Protein 2YVE (pdb70)

Secondary structure (DSSP, 8-state):
--S-HHHHHHHHHHHHHHHS-STT--HHHHHHHH---HHHHHHH-SSHHHHHHHHHHHHHHHHHHHHHHH-SSTTSHHHHHHHHHHHHTSPPPHHHHHHHHHGGGSHHHHHHHHHHHHHHS---TTGGG-HHHHHHHHHHHHHHHHHHGGGTSSSPPPHHHHHHHHHHHHHTS--/--HHHHHHHHHHHHHHHS-STT--HHHHHHHH---HHHHHHH-SSHHHHHHHHHHHHHHHHHHHHHHH-S-TT-HHHHHHHHHHHHTSPPPHHHHHHHHHGGG-HHHHHHHHHHHHHHSPP-TTGGG-HHHHHHHHHHHHHHHHHHHHHHSSSPPPHHHHHHHHHHHHHH--

Organism: Corynebacterium glutamicum (strain ATCC 13032 / DSM 20300 / JCM 1318 / BCRC 11384 / CCUG 27702 / LMG 3730 / NBRC 12168 / NCIMB 10025 / NRRL B-2784 / 534) (NCBI:txid196627)

B-factor: mean 17.58, std 7.87, range [6.06, 80.12]

Nearest PDB structures (foldseek):
  2zoy-assembly1_B  TM=9.862E-01  e=3.211E-22  Corynebacterium glutamicum ATCC 13032
  2zoz-assembly2_B-2  TM=9.535E-01  e=2.398E-22  Corynebacterium glutamicum ATCC 13032
  3he0-assembly1_A  TM=6.741E-01  e=8.801E-04  Vibrio parahaemolyticus
  3he0-assembly2_C-2  TM=6.808E-01  e=1.577E-03  Vibrio parahaemolyticus
  5gpa-assembly1_A  TM=6.052E-01  e=3.606E-03  Halalkalibacterium halodurans C-125

Foldseek 3Di:
DPDDVLVVLLVQLLVVCQVPRVVPRDLVVSCVSSVHHSVVVCVSPVDVVSSLLVNLLVVLVVVLVQLVVPADPLVDLLSLLLSLLVVLLAADGPSVVNSVVCQVVDVSSVVSNVVSCVSRPDDCVCVVPDPLSVLSVVLVVLSNCSHHVVPVDVDDQDPVNSVVVSVVSSVSRDD/DDPLVVLLVQLLVVCLVPRLVPDDLVVSCVSNVHHSVVVCVSQVDSVSSLLSNLLVVLVVLLVQLVVPQPDLVDLLSLLLSLLVVLLDAADRSVVNSVVCQVVDVSSVVSNVVSCVSRPQDDPCCVPDVLSVLSNVLVVLSNCNRHVVPPDPDDDDPVRSVVSSVVSNVSRD

Radius of gyration: 21.3 Å; Cα contacts (8 Å, |Δi|>4): 420; chains: 2; bounding box: 45×60×57 Å

Solvent-accessible surface area: 16802 Å² total; per-residue (Å²): 212,236,71,67,102,101,47,60,0,9,84,28,0,19,100,24,0,36,132,123,4,26,85,65,1,40,42,116,21,1,20,153,52,24,69,57,70,108,84,26,0,47,182,51,5,97,48,91,62,25,3,13,41,8,0,0,87,24,16,6,68,45,46,23,105,72,0,136,106,71,12,202,84,63,155,49,75,53,57,63,6,117,7,0,1,64,22,9,9,136,29,6,57,42,14,35,3,23,0,21,14,37,5,82,77,67,92,54,6,38,97,19,15,81,87,4,15,122,101,19,19,32,76,16,83,95,0,60,131,52,70,102,42,58,33,15,4,12,0,1,0,0,0,3,0,0,26,1,0,22,36,13,11,25,55,105,3,42,174,58,30,21,78,12,0,18,89,12,0,44,133,47,10,40,154,177,57,106,92,57,69,0,4,88,30,0,14,94,27,0,6,141,148,10,14,75,61,1,41,44,85,22,1,16,157,51,25,68,41,72,101,84,28,0,79,179,45,6,101,50,91,62,26,2,12,35,4,0,0,82,22,16,6,57,45,43,36,127,87,0,174,117,52,17,157,63,74,151,52,96,58,42,46,5,81,3,0,1,57,26,10,8,128,57,2,60,96,22,38,3,21,0,14,4,27,3,53,81,71,100,50,8,44,96,18,9,112,89,7,9,104,95,14,23,26,82,26,103,62,0,67,118,45,65,108,51,46,35,18,1,10,0,0,0,0,1,1,0,0,23,3,0,32,38,22,22,31,86,116,13,52,152,59,40,12,86,12,0,21,94,27,0,30,144,40,34,74

CATH classification: 1.10.357.10

Sequence (347 aa):
MRTSKKEMILRTAIDYIGEYSLETLSYDSLAEATGLSKSGLIYHFPSRHALLLGMHELLADDWDKELRDITRDPEDPLERLRAVVVTLAENVSRPELLLLIDAPSHPDFLNAWRTVNHQWIPDTDDLENDAHKRAVYLVQLAADGLFVHDYIHDDVLSKSKRQAMLETILELIPSTSKKEMILRTAIDYIGEYSLETLSYDSLAEATGLSKSGLIYHFPSRHALLLGMHELLADDWDKELRDITRDPEDPLERLRAVVVTLAENVSRPELLLLIDAPSHPDFLNAWRTVNHQWIPDTDDLENDAHKRAVYLVQLAADGLFVHDYIHDDVLSKSKRQAMLETILELIP

InterPro domains:
  IPR001647 DNA-binding HTH domain, TetR-type [PF00440] (9-53)
  IPR001647 DNA-binding HTH domain, TetR-type [PS50977] (3-63)
  IPR009057 Homedomain-like superfamily [SSF46689] (2-72)
  IPR036271 Tetracyclin repressor-like, C-terminal domain superfamily [SSF48498] (76-174)
  IPR041479 TetR transcriptional regulator CgmR-like, C-terminal domain [PF17937] (80-173)

Structure (mmCIF, N/CA/C/O backbone):
data_2YVE
#
_entry.id   2YVE
#
_cell.length_a   60.110
_cell.length_b   67.360
_cell.length_c   101.850
_cell.angle_alpha   90.00
_cell.angle_beta   90.00
_cell.angle_gamma   90.00
#
_symmetry.space_group_name_H-M   'P 21 21 21'
#
loop_
_entity.id
_entity.type
_entity.pdbx_description
1 polymer 'Transcriptional regulator'
2 non-polymer 'CHLORIDE ION'
3 non-polymer 3,7-BIS(DIMETHYLAMINO)PHENOTHIAZIN-5-IUM
4 non-polymer GLYCEROL
5 water water
#
loop_
_atom_site.group_PDB
_atom_site.id
_atom_site.type_symbol
_atom_site.label_atom_id
_atom_site.label_alt_id
_atom_site.label_comp_id
_atom_site.label_asym_id
_atom_site.label_entity_id
_atom_site.label_seq_id
_atom_site.pdbx_PDB_ins_code
_atom_site.Cartn_x
_atom_site.Cartn_y
_atom_site.Cartn_z
_atom_site.occupancy
_atom_site.B_iso_or_equiv
_atom_site.auth_seq_id
_atom_site.auth_comp_id
_atom_site.auth_asym_id
_atom_site.auth_atom_id
_atom_site.pdbx_PDB_model_num
ATOM 1 N N . MET A 1 1 ? 5.620 32.802 1.314 1.00 28.41 1 MET A N 1
ATOM 2 C CA . MET A 1 1 ? 5.804 34.244 1.004 1.00 26.43 1 MET A CA 1
ATOM 3 C C . MET A 1 1 ? 5.523 35.106 2.232 1.00 24.34 1 MET A C 1
ATOM 4 O O . MET A 1 1 ? 5.520 36.330 2.149 1.00 22.65 1 MET A O 1
ATOM 9 N N . ARG A 1 2 ? 5.314 34.456 3.377 1.00 22.06 2 ARG A N 1
ATOM 10 C CA . ARG A 1 2 ? 5.024 35.160 4.628 1.00 21.04 2 ARG A CA 1
ATOM 11 C C . ARG A 1 2 ? 6.258 35.377 5.494 1.00 20.16 2 ARG A C 1
ATOM 12 O O . ARG A 1 2 ? 6.214 36.123 6.471 1.00 20.81 2 ARG A O 1
ATOM 20 N N . THR A 1 3 ? 7.358 34.719 5.147 1.00 17.94 3 THR A N 1
ATOM 21 C CA . THR A 1 3 ? 8.598 34.854 5.909 1.00 16.88 3 THR A CA 1
ATOM 22 C C . THR A 1 3 ? 9.753 34.916 4.927 1.00 15.33 3 THR A C 1
ATOM 23 O O . THR A 1 3 ? 9.564 34.779 3.724 1.00 15.21 3 THR A O 1
ATOM 27 N N . SER A 1 4 ? 10.942 35.131 5.452 1.00 14.28 4 SER A N 1
ATOM 28 C CA . SER A 1 4 ? 12.134 35.110 4.630 1.00 13.47 4 SER A CA 1
ATOM 29 C C . SER A 1 4 ? 12.433 33.668 4.235 1.00 13.46 4 SER A C 1
ATOM 30 O O . SER A 1 4 ? 11.959 32.708 4.871 1.00 13.61 4 SER A O 1
ATOM 33 N N . LYS A 1 5 ? 13.213 33.491 3.181 1.00 12.59 5 LYS A N 1
ATOM 34 C CA . LYS A 1 5 ? 13.592 32.153 2.761 1.00 12.21 5 LYS A CA 1
ATOM 35 C C . LYS A 1 5 ? 14.467 31.542 3.856 1.00 11.37 5 LYS A C 1
ATOM 36 O O . LYS A 1 5 ? 14.407 30.329 4.101 1.00 10.92 5 LYS A O 1
ATOM 42 N N . LYS A 1 6 ? 15.305 32.363 4.484 1.00 11.21 6 LYS A N 1
ATOM 43 C CA . LYS A 1 6 ? 16.167 31.856 5.554 1.00 12.59 6 LYS A CA 1
ATOM 44 C C . LYS A 1 6 ? 15.289 31.220 6.657 1.00 12.62 6 LYS A C 1
ATOM 45 O O . LYS A 1 6 ? 15.598 30.120 7.137 1.00 12.42 6 LYS A O 1
ATOM 51 N N . GLU A 1 7 ? 14.217 31.901 7.057 1.00 11.19 7 GLU A N 1
ATOM 52 C CA . GLU 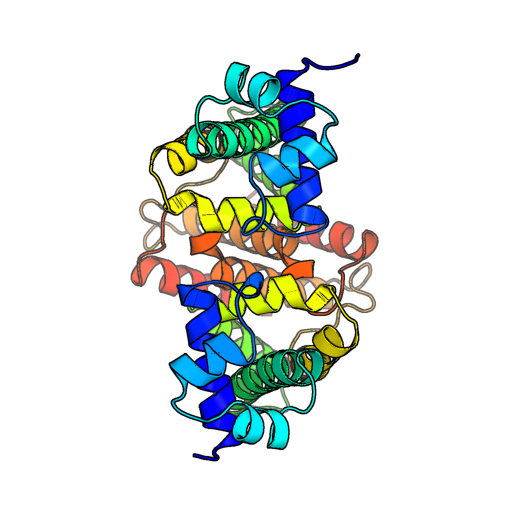A 1 7 ? 13.329 31.347 8.093 1.00 11.46 7 GLU A CA 1
ATOM 53 C C . GLU A 1 7 ? 12.623 30.105 7.579 1.00 11.29 7 GLU A C 1
ATOM 54 O O . GLU A 1 7 ? 12.467 29.136 8.319 1.00 11.37 7 GLU A O 1
ATOM 60 N N . MET A 1 8 ? 12.184 30.090 6.326 1.00 11.50 8 MET A N 1
ATOM 61 C CA . MET A 1 8 ? 11.549 28.903 5.774 1.00 11.36 8 MET A CA 1
ATOM 62 C C . MET A 1 8 ? 12.492 27.700 5.865 1.00 10.69 8 MET A C 1
ATOM 63 O O . MET A 1 8 ? 12.073 26.582 6.211 1.00 11.43 8 MET A O 1
ATOM 68 N N . ILE A 1 9 ? 13.764 27.910 5.539 1.00 11.26 9 ILE A N 1
ATOM 69 C CA . ILE A 1 9 ? 14.729 26.817 5.598 1.00 11.87 9 ILE A CA 1
ATOM 70 C C . ILE A 1 9 ? 14.830 26.295 7.037 1.00 11.41 9 ILE A C 1
ATOM 71 O O . ILE A 1 9 ? 14.827 25.085 7.265 1.00 11.69 9 ILE A O 1
ATOM 76 N N . LEU A 1 10 ? 14.920 27.214 7.989 1.00 11.17 10 LEU A N 1
ATOM 77 C CA . LEU A 1 10 ? 14.998 26.815 9.400 1.00 11.75 10 LEU A CA 1
ATOM 78 C C . LEU A 1 10 ? 13.750 26.037 9.854 1.00 11.59 10 LEU A C 1
ATOM 79 O O . LEU A 1 10 ? 13.865 25.025 10.557 1.00 11.50 10 LEU A O 1
ATOM 84 N N . ARG A 1 11 ? 12.563 26.500 9.462 1.00 11.16 11 ARG A N 1
ATOM 85 C CA . ARG A 1 11 ? 11.331 25.811 9.838 1.00 12.22 11 ARG A CA 1
ATOM 86 C C . ARG A 1 11 ? 11.308 24.425 9.202 1.00 12.55 11 ARG A C 1
ATOM 87 O O . ARG A 1 11 ? 10.810 23.461 9.793 1.00 13.27 11 ARG A O 1
ATOM 95 N N . THR A 1 12 ? 11.838 24.307 7.990 1.00 12.60 12 THR A N 1
ATOM 96 C CA . THR A 1 12 ? 11.869 23.016 7.297 1.00 12.48 12 THR A CA 1
ATOM 97 C C . THR A 1 12 ? 12.840 22.071 8.011 1.00 11.96 12 THR A C 1
ATOM 98 O O . THR A 1 12 ? 12.545 20.882 8.161 1.00 12.89 12 THR A O 1
ATOM 102 N N . ALA A 1 13 ? 13.970 22.599 8.461 1.00 11.45 13 ALA A N 1
ATOM 103 C CA . ALA A 1 13 ? 14.949 21.796 9.196 1.00 11.10 13 ALA A CA 1
ATOM 104 C C . ALA A 1 13 ? 14.339 21.299 10.513 1.00 11.44 13 ALA A C 1
ATOM 105 O O . ALA A 1 13 ? 14.532 20.141 10.899 1.00 12.24 13 ALA A O 1
ATOM 107 N N . ILE A 1 14 ? 13.613 22.172 11.206 1.00 11.72 14 ILE A N 1
ATOM 108 C CA . ILE A 1 14 ? 12.978 21.770 12.459 1.00 12.33 14 ILE A CA 1
ATOM 109 C C . ILE A 1 14 ? 11.953 20.675 12.167 1.00 12.90 14 ILE A C 1
ATOM 110 O O . ILE A 1 14 ? 11.893 19.669 12.879 1.00 13.76 14 ILE A O 1
ATOM 115 N N . ASP A 1 15 ? 11.154 20.832 11.117 1.00 13.72 15 ASP A N 1
ATOM 116 C CA . ASP A 1 15 ? 10.169 19.807 10.772 1.00 15.10 15 ASP A CA 1
ATOM 117 C C . ASP A 1 15 ? 10.861 18.505 10.366 1.00 15.54 15 ASP A C 1
ATOM 118 O O . ASP A 1 15 ? 10.346 17.404 10.628 1.00 15.67 15 ASP A O 1
ATOM 123 N N . TYR A 1 16 ? 12.028 18.616 9.738 1.00 14.00 16 TYR A N 1
ATOM 124 C CA . TYR A 1 16 ? 12.765 17.431 9.323 1.00 13.88 16 TYR A CA 1
ATOM 125 C C . TYR A 1 16 ? 13.170 16.630 10.559 1.00 14.03 16 TYR A C 1
ATOM 126 O O . TYR A 1 16 ? 13.091 15.400 10.561 1.00 14.03 16 TYR A O 1
ATOM 135 N N . ILE A 1 17 ? 13.625 17.314 11.604 1.00 13.21 17 ILE A N 1
ATOM 136 C CA . ILE A 1 17 ? 13.973 16.585 12.810 1.00 13.61 17 ILE A CA 1
ATOM 137 C C . ILE A 1 17 ? 12.734 15.870 13.326 1.00 14.12 17 ILE A C 1
ATOM 138 O O . ILE A 1 17 ? 12.818 14.721 13.789 1.00 15.12 17 ILE A O 1
ATOM 143 N N . GLY A 1 18 ? 11.582 16.533 13.241 1.00 14.77 18 GLY A N 1
ATOM 144 C CA . GLY A 1 18 ? 10.334 15.930 13.704 1.00 16.49 18 GLY A CA 1
ATOM 145 C C . GLY A 1 18 ? 9.916 14.676 12.950 1.00 17.84 18 GLY A C 1
ATOM 146 O O . GLY A 1 18 ? 9.327 13.759 13.528 1.00 18.07 18 GLY A O 1
ATOM 147 N N . GLU A 1 19 ? 10.212 14.617 11.664 1.00 18.46 19 GLU A N 1
ATOM 148 C CA . GLU A 1 19 ? 9.848 13.452 10.863 1.00 20.08 19 GLU A CA 1
ATOM 149 C C . GLU A 1 19 ? 10.943 12.385 10.927 1.00 19.41 19 GLU A C 1
ATOM 150 O O . GLU A 1 19 ? 10.678 11.184 10.809 1.00 20.38 19 GLU A O 1
ATOM 156 N N . TYR A 1 20 ? 12.175 12.821 11.154 1.00 18.13 20 TYR A N 1
ATOM 157 C CA . TYR A 1 20 ? 13.307 11.917 11.195 1.00 18.25 20 TYR A CA 1
ATOM 158 C C . TYR A 1 20 ? 14.082 12.103 12.490 1.00 17.22 20 TYR A C 1
ATOM 159 O O . TYR A 1 20 ? 13.647 11.622 13.535 1.00 17.44 20 TYR A O 1
ATOM 168 N N . SER A 1 21 ? 15.210 12.796 12.442 1.00 17.14 21 SER A N 1
ATOM 169 C CA . SER A 1 21 ? 15.997 12.999 13.649 1.00 17.56 21 SER A CA 1
ATOM 170 C C . SER A 1 21 ? 16.986 14.131 13.449 1.00 18.10 21 SER A C 1
ATOM 171 O O . SER A 1 21 ? 17.144 14.643 12.347 1.00 17.61 21 SER A O 1
ATOM 174 N N . LEU A 1 22 ? 17.647 14.527 14.528 1.00 19.13 22 LEU A N 1
ATOM 175 C CA . LEU A 1 22 ? 18.653 15.574 14.451 1.00 20.10 22 LEU A CA 1
ATOM 176 C C . LEU A 1 22 ? 19.911 14.929 13.872 1.00 21.23 22 LEU A C 1
ATOM 177 O O . LEU A 1 22 ? 20.660 15.534 13.116 1.00 20.67 22 LEU A O 1
ATOM 182 N N . GLU A 1 23 ? 20.099 13.660 14.214 1.00 22.87 23 GLU A N 1
ATOM 183 C CA . GLU A 1 23 ? 21.234 12.873 13.766 1.00 24.76 23 GLU A CA 1
ATOM 184 C C . GLU A 1 23 ? 21.412 12.878 12.246 1.00 24.39 23 GLU A C 1
ATOM 185 O O . GLU A 1 23 ? 22.522 13.063 11.750 1.00 25.62 23 GLU A O 1
ATOM 191 N N . THR A 1 24 ? 20.319 12.687 11.506 1.00 23.37 24 THR A N 1
ATOM 192 C CA . THR A 1 24 ? 20.392 12.647 10.049 1.00 22.75 24 THR A CA 1
ATOM 193 C C . THR A 1 24 ? 20.131 13.972 9.325 1.00 21.37 24 THR A C 1
ATOM 194 O O . THR A 1 24 ? 20.044 14.000 8.098 1.00 21.62 24 THR A O 1
ATOM 198 N N . LEU A 1 25 ? 19.989 15.065 10.075 1.00 19.75 25 LEU A N 1
ATOM 199 C CA . LEU A 1 25 ? 19.799 16.374 9.438 1.00 17.96 25 LEU A CA 1
ATOM 200 C C . LEU A 1 25 ? 21.164 16.771 8.855 1.00 18.37 25 LEU A C 1
ATOM 201 O O . LEU A 1 25 ? 22.147 16.891 9.587 1.00 19.06 25 LEU A O 1
ATOM 206 N N . SER A 1 26 ? 21.222 16.969 7.541 1.00 18.93 26 SER A N 1
ATOM 207 C CA . SER A 1 26 ? 22.478 17.321 6.875 1.00 19.18 26 SER A CA 1
ATOM 208 C C . SER A 1 26 ? 22.156 18.190 5.674 1.00 19.02 26 SER A C 1
ATOM 209 O O . SER A 1 26 ? 20.989 18.377 5.343 1.00 18.71 26 SER A O 1
ATOM 212 N N . TYR A 1 27 ? 23.180 18.709 4.996 1.00 19.55 27 TYR A N 1
ATOM 213 C CA . TYR A 1 27 ? 22.900 19.511 3.818 1.00 20.39 27 TYR A CA 1
ATOM 214 C C . TYR A 1 27 ? 22.149 18.649 2.806 1.00 21.41 27 TYR A C 1
ATOM 215 O O . TYR A 1 27 ? 21.230 19.129 2.146 1.00 21.73 27 TYR A O 1
ATOM 224 N N . ASP A 1 28 ? 22.519 17.374 2.707 1.00 23.07 28 ASP A N 1
ATOM 225 C CA . ASP A 1 28 ? 21.858 16.473 1.768 1.00 24.20 28 ASP A CA 1
ATOM 226 C C . ASP A 1 28 ? 20.373 16.287 2.085 1.00 23.22 28 ASP A C 1
ATOM 227 O O . ASP A 1 28 ? 19.527 16.471 1.216 1.00 22.68 28 ASP A O 1
ATOM 232 N N . SER A 1 29 ? 20.039 15.942 3.330 1.00 22.14 29 SER A N 1
ATOM 233 C CA . SER A 1 29 ? 18.633 15.732 3.653 1.00 21.49 29 SER A CA 1
ATOM 234 C C . SER A 1 29 ? 17.828 17.024 3.680 1.00 20.28 29 SER A C 1
ATOM 235 O O . SER A 1 29 ? 16.641 17.016 3.376 1.00 20.26 29 SER A O 1
ATOM 238 N N . LEU A 1 30 ? 18.478 18.143 4.008 1.00 19.36 30 LEU A N 1
ATOM 239 C CA . LEU A 1 30 ? 17.768 19.417 4.049 1.00 18.92 30 LEU A CA 1
ATOM 240 C C . LEU A 1 30 ? 17.540 19.902 2.626 1.00 18.80 30 LEU A C 1
ATOM 241 O O . LEU A 1 30 ? 16.548 20.578 2.336 1.00 18.69 30 LEU A O 1
ATOM 246 N N . ALA A 1 31 ? 18.486 19.563 1.750 1.00 20.13 31 ALA A N 1
ATOM 247 C CA . ALA A 1 31 ? 18.380 19.933 0.348 1.00 21.75 31 ALA A CA 1
ATOM 248 C C . ALA A 1 31 ? 17.137 19.253 -0.209 1.00 22.09 31 ALA A C 1
ATOM 249 O O . ALA A 1 31 ? 16.336 19.874 -0.910 1.00 22.56 31 ALA A O 1
ATOM 251 N N . GLU A 1 32 ? 16.964 17.982 0.126 1.00 23.37 32 GLU A N 1
ATOM 252 C CA . GLU A 1 32 ? 15.802 17.240 -0.334 1.00 24.77 32 GLU A CA 1
ATOM 253 C C . GLU A 1 32 ? 14.493 17.779 0.235 1.00 24.68 32 GLU A C 1
ATOM 254 O O . GLU A 1 32 ? 13.501 17.907 -0.477 1.00 25.12 32 GLU A O 1
ATOM 260 N N . ALA A 1 33 ? 14.492 18.090 1.528 1.00 23.45 33 ALA A N 1
ATOM 261 C CA . ALA A 1 33 ? 13.295 18.595 2.198 1.00 22.53 33 ALA A CA 1
ATOM 262 C C . ALA A 1 33 ? 12.855 19.988 1.759 1.00 22.29 33 ALA A C 1
ATOM 263 O O . ALA A 1 33 ? 11.662 20.290 1.751 1.00 22.14 33 ALA A O 1
ATOM 265 N N . THR A 1 34 ? 13.816 20.844 1.421 1.00 22.30 34 THR A N 1
ATOM 266 C CA . THR A 1 34 ? 13.509 22.209 1.004 1.00 22.91 34 THR A CA 1
ATOM 267 C C . THR A 1 34 ? 13.373 22.360 -0.503 1.00 24.78 34 THR A C 1
ATOM 268 O O . THR A 1 34 ? 12.748 23.302 -0.962 1.00 25.68 34 THR A O 1
ATOM 272 N N . GLY A 1 35 ? 13.974 21.439 -1.249 1.00 26.01 35 GLY A N 1
ATOM 273 C CA . GLY A 1 35 ? 13.922 21.513 -2.699 1.00 27.68 35 GLY A CA 1
ATOM 274 C C . GLY A 1 35 ? 14.997 22.445 -3.233 1.00 28.85 35 GLY A C 1
ATOM 275 O O . GLY A 1 35 ? 15.068 22.713 -4.434 1.00 29.44 35 GLY A O 1
ATOM 276 N N . LEU A 1 36 ? 15.839 22.947 -2.339 1.00 29.16 36 LEU A N 1
ATOM 277 C CA . LEU A 1 36 ? 16.914 23.849 -2.719 1.00 29.56 36 LEU A CA 1
ATOM 278 C C . LEU A 1 36 ? 18.195 23.055 -2.931 1.00 29.29 36 LEU A C 1
ATOM 279 O O . LEU A 1 36 ? 18.301 21.908 -2.508 1.00 29.68 36 LEU A O 1
ATOM 284 N N . SER A 1 37 ? 19.168 23.666 -3.601 1.00 29.00 37 SER A N 1
ATOM 285 C CA . SER A 1 37 ? 20.440 23.003 -3.834 1.00 28.57 37 SER A CA 1
ATOM 286 C C . SER A 1 37 ? 21.316 23.196 -2.603 1.00 28.42 37 SER A C 1
ATOM 287 O O . SER A 1 37 ? 21.064 24.087 -1.788 1.00 27.76 37 SER A O 1
ATOM 290 N N . LYS A 1 38 ? 22.336 22.358 -2.474 1.00 28.80 38 LYS A N 1
ATOM 291 C CA . LYS A 1 38 ? 23.260 22.450 -1.358 1.00 29.09 38 LYS A CA 1
ATOM 292 C C . LYS A 1 38 ? 23.880 23.845 -1.411 1.00 28.55 38 LYS A C 1
ATOM 293 O O . LYS A 1 38 ? 24.073 24.491 -0.383 1.00 28.00 38 LYS A O 1
ATOM 299 N N . SER A 1 39 ? 24.178 24.316 -2.620 1.00 27.88 39 SER A N 1
ATOM 300 C CA . SER A 1 39 ? 24.758 25.643 -2.795 1.00 27.37 39 SER A CA 1
ATOM 301 C C . SER A 1 39 ? 23.820 26.699 -2.224 1.00 26.19 39 SER A C 1
ATOM 302 O O . SER A 1 39 ? 24.253 27.652 -1.564 1.00 25.54 39 SER A O 1
ATOM 305 N N . GLY A 1 40 ? 22.525 26.526 -2.476 1.00 24.74 40 GLY A N 1
ATOM 306 C CA . GLY A 1 40 ? 21.546 27.468 -1.960 1.00 23.38 40 GLY A CA 1
ATOM 307 C C . GLY A 1 40 ? 21.486 27.479 -0.432 1.00 21.65 40 GLY A C 1
ATOM 308 O O . GLY A 1 40 ? 21.304 28.526 0.179 1.00 22.06 40 GLY A O 1
ATOM 309 N N . LEU A 1 41 ? 21.639 26.310 0.179 1.00 21.08 41 LEU A N 1
ATOM 310 C CA . LEU A 1 41 ? 21.598 26.214 1.635 1.00 19.67 41 LEU A CA 1
ATOM 311 C C . LEU A 1 41 ? 22.833 26.848 2.259 1.00 19.50 41 LEU A C 1
ATOM 312 O O . LEU A 1 41 ? 22.734 27.585 3.244 1.00 18.31 41 LEU A O 1
ATOM 317 N N . ILE A 1 42 ? 23.992 26.579 1.663 1.00 19.53 42 ILE A N 1
ATOM 318 C CA . ILE A 1 42 ? 25.271 27.104 2.137 1.00 19.31 42 ILE A CA 1
ATOM 319 C C . ILE A 1 42 ? 25.303 28.629 2.115 1.00 18.19 42 ILE A C 1
ATOM 320 O O . ILE A 1 42 ? 25.937 29.269 2.951 1.00 18.57 42 ILE A O 1
ATOM 325 N N . TYR A 1 43 ? 24.614 29.217 1.148 1.00 18.44 43 TYR A N 1
ATOM 326 C CA . TYR A 1 43 ? 24.555 30.662 1.076 1.00 17.07 43 TYR A CA 1
ATOM 327 C C . TYR A 1 43 ? 23.993 31.246 2.381 1.00 16.88 43 TYR A C 1
ATOM 328 O O . TYR A 1 43 ? 24.474 32.256 2.895 1.00 16.86 43 TYR A O 1
ATOM 337 N N . HIS A 1 44 ? 22.949 30.604 2.903 1.00 16.13 44 HIS A N 1
ATOM 338 C CA . HIS A 1 44 ? 22.307 31.052 4.134 1.00 16.65 44 HIS A CA 1
ATOM 339 C C . HIS A 1 44 ? 23.010 30.536 5.386 1.00 15.99 44 HIS A C 1
ATOM 340 O O . HIS A 1 44 ? 23.104 31.256 6.378 1.00 17.10 44 HIS A O 1
ATOM 347 N N . PHE A 1 45 ? 23.510 29.310 5.318 1.00 15.52 45 PHE A N 1
ATOM 348 C CA . PHE A 1 45 ? 24.165 28.645 6.453 1.00 15.66 45 PHE A CA 1
ATOM 349 C C . PHE A 1 45 ? 25.475 28.027 5.966 1.00 15.95 45 PHE A C 1
ATOM 350 O O . PHE A 1 45 ? 25.498 26.899 5.479 1.00 16.42 45 PHE A O 1
ATOM 358 N N . PRO A 1 46 ? 26.587 28.758 6.145 1.00 17.20 46 PRO A N 1
ATOM 359 C CA . PRO A 1 46 ? 27.924 28.326 5.719 1.00 17.87 46 PRO A CA 1
ATOM 360 C C . PRO A 1 46 ? 28.476 27.053 6.325 1.00 18.70 46 PRO A C 1
ATOM 361 O O . PRO A 1 46 ? 29.426 26.476 5.793 1.00 19.20 46 PRO A O 1
ATOM 365 N N . SER A 1 47 ? 27.877 26.596 7.419 1.00 17.71 47 SER A N 1
ATOM 366 C CA . SER A 1 47 ? 28.308 25.375 8.089 1.00 17.36 47 SER A CA 1
ATOM 367 C C . SER A 1 47 ? 27.104 24.765 8.794 1.00 16.36 47 SER A C 1
ATOM 368 O O . SER A 1 47 ? 26.102 25.456 9.049 1.00 16.17 47 SER A O 1
ATOM 371 N N . ARG A 1 48 ? 27.188 23.482 9.121 1.00 16.20 48 ARG A N 1
ATOM 372 C CA . ARG A 1 48 ? 26.101 22.833 9.830 1.00 15.76 48 ARG A CA 1
ATOM 373 C C . ARG A 1 48 ? 25.937 23.535 11.181 1.00 15.87 48 ARG A C 1
ATOM 374 O O . ARG A 1 48 ? 24.812 23.686 11.679 1.00 14.78 48 ARG A O 1
ATOM 382 N N . HIS A 1 49 ? 27.044 23.986 11.768 1.00 15.13 49 HIS A N 1
ATOM 383 C CA . HIS A 1 49 ? 26.998 24.690 13.041 1.00 14.14 49 HIS A CA 1
ATOM 384 C C . HIS A 1 49 ? 26.095 25.919 12.930 1.00 14.00 49 HIS A C 1
ATOM 385 O O . HIS A 1 49 ? 25.279 26.185 13.809 1.00 13.61 49 HIS A O 1
ATOM 392 N N . ALA A 1 50 ? 26.240 26.662 11.843 1.00 13.11 50 ALA A N 1
ATOM 393 C CA . ALA A 1 50 ? 25.436 27.859 11.608 1.00 11.93 50 ALA A CA 1
ATOM 394 C C . ALA A 1 50 ? 23.969 27.490 11.444 1.00 11.98 50 ALA A C 1
ATOM 395 O O . ALA A 1 50 ? 23.098 28.236 11.897 1.00 11.89 50 ALA A O 1
ATOM 397 N N . LEU A 1 51 ? 23.687 26.367 10.795 1.00 11.21 51 LEU A N 1
ATOM 398 C CA . LEU A 1 51 ? 22.315 25.904 10.626 1.00 11.68 51 LEU A CA 1
ATOM 399 C C . LEU A 1 51 ? 21.723 25.599 12.016 1.00 11.95 51 LEU A C 1
ATOM 400 O O . LEU A 1 51 ? 20.623 26.067 12.352 1.00 12.40 51 LEU A O 1
ATOM 405 N N . LEU A 1 52 ? 22.429 24.817 12.827 1.00 11.34 52 LEU A N 1
ATOM 406 C CA . LEU A 1 52 ? 21.932 24.493 14.169 1.00 11.03 52 LEU A CA 1
ATOM 407 C C . LEU A 1 52 ? 21.740 25.771 14.992 1.00 10.94 52 LEU A C 1
ATOM 408 O O . LEU A 1 52 ? 20.713 25.931 15.673 1.00 10.69 52 LEU A O 1
ATOM 413 N N . LEU A 1 53 ? 22.696 26.697 14.931 1.00 10.48 53 LEU A N 1
ATOM 414 C CA . LEU A 1 53 ? 22.567 27.929 15.690 1.00 10.82 53 LEU A CA 1
ATOM 415 C C . LEU A 1 53 ? 21.315 28.666 15.267 1.00 10.47 53 LEU A C 1
ATOM 416 O O . LEU A 1 53 ? 20.600 29.206 16.107 1.00 10.36 53 LEU A O 1
ATOM 421 N N . GLY A 1 54 ? 21.060 28.717 13.964 1.00 10.72 54 GLY A N 1
ATOM 422 C CA . GLY A 1 54 ? 19.875 29.407 13.492 1.00 10.11 54 GLY A CA 1
ATOM 423 C C . GLY A 1 54 ? 18.602 28.795 14.044 1.00 9.22 54 GLY A C 1
ATOM 424 O O . GLY A 1 54 ? 17.638 29.516 14.326 1.00 9.36 54 GLY A O 1
ATOM 425 N N . MET A 1 55 ? 18.568 27.484 14.214 1.00 9.04 55 MET A N 1
ATOM 426 C CA . MET A 1 55 ? 17.371 26.851 14.744 1.00 9.57 55 MET A CA 1
ATOM 427 C C . MET A 1 55 ? 17.185 27.204 16.217 1.00 8.59 55 MET A C 1
ATOM 428 O O . MET A 1 55 ? 16.056 27.489 16.639 1.00 9.48 55 MET A O 1
ATOM 433 N N . HIS A 1 56 ? 18.268 27.226 16.989 1.00 8.81 56 HIS A N 1
ATOM 434 C CA . HIS A 1 56 ? 18.174 27.588 18.400 1.00 8.07 56 HIS A CA 1
ATOM 435 C C . HIS A 1 56 ? 17.705 29.025 18.531 1.00 9.25 56 HIS A C 1
ATOM 436 O O . HIS A 1 56 ? 16.833 29.334 19.342 1.00 9.44 56 HIS A O 1
ATOM 443 N N . GLU A 1 57 ? 18.263 29.920 17.720 1.00 9.61 57 GLU A N 1
ATOM 444 C CA . GLU A 1 57 ? 17.866 31.313 17.803 1.00 9.94 57 GLU A CA 1
ATOM 445 C C . GLU A 1 57 ? 16.420 31.517 17.422 1.00 9.23 57 GLU A C 1
ATOM 446 O O . GLU A 1 57 ? 15.728 32.311 18.069 1.00 10.14 57 GLU A O 1
ATOM 452 N N . LEU A 1 58 ? 15.955 30.817 16.393 1.00 9.06 58 LEU A N 1
ATOM 453 C CA . LEU A 1 58 ? 14.575 30.966 15.947 1.00 9.19 58 LEU A CA 1
ATOM 454 C C . LEU A 1 58 ? 13.617 30.481 17.038 1.00 9.53 58 LEU A C 1
ATOM 455 O O . LEU A 1 58 ? 12.650 31.173 17.387 1.00 9.96 58 LEU A O 1
ATOM 460 N N . LEU A 1 59 ? 13.898 29.313 17.617 1.00 8.68 59 LEU A N 1
ATOM 461 C CA . LEU A 1 59 ? 13.016 28.791 18.655 1.00 9.51 59 LEU A CA 1
ATOM 462 C C . LEU A 1 59 ? 13.044 29.654 19.912 1.00 8.71 59 LEU A C 1
ATOM 463 O O . LEU A 1 59 ? 11.990 29.860 20.538 1.00 8.87 59 LEU A O 1
ATOM 468 N N . ALA A 1 60 ? 14.214 30.175 20.288 1.00 9.64 60 ALA A N 1
ATOM 469 C CA . ALA A 1 60 ? 14.303 31.039 21.465 1.00 9.45 60 ALA A CA 1
ATOM 470 C C . ALA A 1 60 ? 13.508 32.328 21.183 1.00 10.35 60 ALA A C 1
ATOM 471 O O . ALA A 1 60 ? 12.787 32.833 22.054 1.00 10.73 60 ALA A O 1
ATOM 473 N N . ASP A 1 61 ? 13.625 32.850 19.965 1.00 10.51 61 ASP A N 1
ATOM 474 C CA . ASP A 1 61 ? 12.904 34.067 19.605 1.00 11.26 61 ASP A CA 1
ATOM 475 C C . ASP A 1 61 ? 11.406 33.814 19.590 1.00 10.11 61 ASP A C 1
ATOM 476 O O . ASP A 1 61 ? 10.621 34.680 20.010 1.00 10.94 61 ASP A O 1
ATOM 481 N N . ASP A 1 62 ? 10.978 32.654 19.092 1.00 9.63 62 ASP A N 1
ATOM 482 C CA . ASP A 1 62 ? 9.542 32.346 19.073 1.00 9.64 62 ASP A CA 1
ATOM 483 C C . ASP A 1 62 ? 8.993 32.408 20.506 1.00 9.24 62 ASP A C 1
ATOM 484 O O . ASP A 1 62 ? 7.920 32.979 20.740 1.00 9.71 62 ASP A O 1
ATOM 489 N N . TRP A 1 63 ? 9.725 31.846 21.465 1.00 8.74 63 TRP A N 1
ATOM 490 C CA . TRP A 1 63 ? 9.254 31.845 22.844 1.00 8.80 63 TRP A CA 1
ATOM 491 C C . TRP A 1 63 ? 9.218 33.248 23.431 1.00 8.78 63 TRP A C 1
ATOM 492 O O . TRP A 1 63 ? 8.238 33.634 24.063 1.00 8.54 63 TRP A O 1
ATOM 503 N N . ASP A 1 64 ? 10.283 34.010 23.222 1.00 8.59 64 ASP A N 1
ATOM 504 C CA . ASP A 1 64 ? 10.345 35.377 23.695 1.00 8.60 64 ASP A CA 1
ATOM 505 C C . ASP A 1 64 ? 9.165 36.182 23.158 1.00 8.69 64 ASP A C 1
ATOM 506 O O . ASP A 1 64 ? 8.565 36.950 23.897 1.00 9.44 64 ASP A O 1
ATOM 511 N N . LYS A 1 65 ? 8.828 36.002 21.887 1.00 8.95 65 LYS A N 1
ATOM 512 C CA . LYS A 1 65 ? 7.723 36.766 21.302 1.00 10.07 65 LYS A CA 1
ATOM 513 C C . LYS A 1 65 ? 6.388 36.367 21.891 1.00 9.96 65 LYS A C 1
ATOM 514 O O . LYS A 1 65 ? 5.538 37.217 22.137 1.00 9.74 65 LYS A O 1
ATOM 520 N N . GLU A 1 66 ? 6.186 35.071 22.119 1.00 8.40 66 GLU A N 1
ATOM 521 C CA . GLU A 1 66 ? 4.968 34.582 22.730 1.00 9.61 66 GLU A CA 1
ATOM 522 C C . GLU A 1 66 ? 4.821 35.198 24.133 1.00 9.15 66 GLU A C 1
ATOM 523 O O . GLU A 1 66 ? 3.754 35.703 24.494 1.00 9.65 66 GLU A O 1
ATOM 529 N N . LEU A 1 67 ? 5.907 35.218 24.908 1.00 8.51 67 LEU A N 1
ATOM 530 C CA . LEU A 1 67 ? 5.867 35.774 26.264 1.00 8.81 67 LEU A CA 1
ATOM 531 C C . LEU A 1 67 ? 5.609 37.274 26.233 1.00 9.23 67 LEU A C 1
ATOM 532 O O . LEU A 1 67 ? 4.793 37.789 27.012 1.00 9.74 67 LEU A O 1
ATOM 537 N N . ARG A 1 68 ? 6.271 37.983 25.341 1.00 9.58 68 ARG A N 1
ATOM 538 C CA . ARG A 1 68 ? 6.034 39.424 25.239 1.00 10.48 68 ARG A CA 1
ATOM 539 C C . ARG A 1 68 ? 4.593 39.720 24.860 1.00 10.27 68 ARG A C 1
ATOM 540 O O . ARG A 1 68 ? 3.994 40.683 25.364 1.00 11.24 68 ARG A O 1
ATOM 548 N N . ASP A 1 69 ? 4.017 38.893 24.004 1.00 9.09 69 ASP A N 1
ATOM 549 C CA . ASP A 1 69 ? 2.653 39.107 23.559 1.00 9.70 69 ASP A CA 1
ATOM 550 C C . ASP A 1 69 ? 1.615 38.913 24.646 1.00 10.09 69 ASP A C 1
ATOM 551 O O . ASP A 1 69 ? 0.579 39.585 24.626 1.00 11.50 69 ASP A O 1
ATOM 556 N N . ILE A 1 70 ? 1.842 37.993 25.588 1.00 8.64 70 ILE A N 1
ATOM 557 C CA . ILE A 1 70 ? 0.804 37.705 26.572 1.00 9.11 70 ILE A CA 1
ATOM 558 C C . ILE A 1 70 ? 1.046 38.174 27.991 1.00 8.28 70 ILE A C 1
ATOM 559 O O . ILE A 1 70 ? 0.234 37.922 28.878 1.00 8.73 70 ILE A O 1
ATOM 564 N N . THR A 1 71 ? 2.154 38.890 28.201 1.00 9.26 71 THR A N 1
ATOM 565 C CA . THR A 1 71 ? 2.455 39.359 29.539 1.00 9.55 71 THR A CA 1
ATOM 566 C C . THR A 1 71 ? 2.172 40.829 29.784 1.00 10.97 71 THR A C 1
ATOM 567 O O . THR A 1 71 ? 2.880 41.695 29.260 1.00 13.76 71 THR A O 1
ATOM 571 N N . ARG A 1 72 ? 1.181 41.106 30.613 1.00 9.29 72 ARG A N 1
ATOM 572 C CA . ARG A 1 72 ? 0.864 42.490 30.997 1.00 10.67 72 ARG A CA 1
ATOM 573 C C . ARG A 1 72 ? 1.705 42.801 32.246 1.00 12.72 72 ARG A C 1
ATOM 574 O O . ARG A 1 72 ? 1.909 41.941 33.105 1.00 13.67 72 ARG A O 1
ATOM 582 N N . ASP A 1 73 ? 2.185 44.036 32.345 1.00 14.34 73 ASP A N 1
ATOM 583 C CA . ASP A 1 73 ? 3.037 44.472 33.464 1.00 15.05 73 ASP A CA 1
ATOM 584 C C . ASP A 1 73 ? 4.216 43.507 33.621 1.00 13.75 73 ASP A C 1
ATOM 585 O O . ASP A 1 73 ? 4.429 42.926 34.683 1.00 13.05 73 ASP A O 1
ATOM 590 N N . PRO A 1 74 ? 5.028 43.349 32.559 1.00 13.01 74 PRO A N 1
ATOM 591 C CA . PRO A 1 74 ? 6.175 42.442 32.604 1.00 13.76 74 PRO A CA 1
ATOM 592 C C . PRO A 1 74 ? 7.292 42.779 33.573 1.00 13.64 74 PRO A C 1
ATOM 593 O O . PRO A 1 74 ? 8.178 41.971 33.795 1.00 13.72 74 PRO A O 1
ATOM 597 N N . GLU A 1 75 ? 7.260 43.974 34.141 1.00 14.27 75 GLU A N 1
ATOM 598 C CA . GLU A 1 75 ? 8.279 44.319 35.123 1.00 15.37 75 GLU A CA 1
ATOM 599 C C . GLU A 1 75 ? 7.970 43.601 36.434 1.00 14.46 75 GLU A C 1
ATOM 600 O O . GLU A 1 75 ? 8.834 43.520 37.308 1.00 15.89 75 GLU A O 1
ATOM 606 N N . ASP A 1 76 ? 6.750 43.085 36.585 1.00 13.42 76 ASP A N 1
ATOM 607 C CA . ASP A 1 76 ? 6.341 42.359 37.797 1.00 13.28 76 ASP A CA 1
ATOM 608 C C . ASP A 1 76 ? 6.748 40.872 37.628 1.00 13.16 76 ASP A C 1
ATOM 609 O O . ASP A 1 76 ? 6.227 40.172 36.764 1.00 11.57 76 ASP A O 1
ATOM 614 N N . PRO A 1 77 ? 7.661 40.359 38.471 1.00 12.86 77 PRO A N 1
ATOM 615 C CA . PRO A 1 77 ? 8.104 38.961 38.365 1.00 13.28 77 PRO A CA 1
ATOM 616 C C . PRO A 1 77 ? 6.965 37.955 38.413 1.00 12.91 77 PRO A C 1
ATOM 617 O O . PRO A 1 77 ? 7.065 36.875 37.801 1.00 13.84 77 PRO A O 1
ATOM 621 N N . LEU A 1 78 ? 5.904 38.287 39.133 1.00 13.10 78 LEU A N 1
ATOM 622 C CA . LEU A 1 78 ? 4.784 37.370 39.236 1.00 14.38 78 LEU A CA 1
ATOM 623 C C . LEU A 1 78 ? 3.987 37.317 37.947 1.00 12.30 78 LEU A C 1
ATOM 624 O O . LEU A 1 78 ? 3.441 36.255 37.617 1.00 11.52 78 LEU A O 1
ATOM 629 N N . GLU A 1 79 ? 3.894 38.432 37.224 1.00 11.61 79 GLU A N 1
ATOM 630 C CA . GLU A 1 79 ? 3.180 38.396 35.953 1.00 10.84 79 GLU A CA 1
ATOM 631 C C . GLU A 1 79 ? 4.019 37.630 34.948 1.00 9.68 79 GLU A C 1
ATOM 632 O O . GLU A 1 79 ? 3.483 36.916 34.099 1.00 10.55 79 GLU A O 1
ATOM 638 N N . ARG A 1 80 ? 5.334 37.749 35.021 1.00 9.46 80 ARG A N 1
ATOM 639 C CA . ARG A 1 80 ? 6.174 36.986 34.117 1.00 9.73 80 ARG A CA 1
ATOM 640 C C . ARG A 1 80 ? 5.991 35.503 34.417 1.00 9.62 80 ARG A C 1
ATOM 641 O O . ARG A 1 80 ? 5.845 34.711 33.489 1.00 10.34 80 ARG A O 1
ATOM 649 N N . LEU A 1 81 ? 5.978 35.120 35.689 1.00 9.27 81 LEU A N 1
ATOM 650 C CA . LEU A 1 81 ? 5.825 33.712 36.057 1.00 9.32 81 LEU A CA 1
ATOM 651 C C . LEU A 1 81 ? 4.479 33.154 35.580 1.00 9.15 81 LEU A C 1
ATOM 652 O O . LEU A 1 81 ? 4.427 32.052 35.025 1.00 9.24 81 LEU A O 1
ATOM 657 N N . ARG A 1 82 ? 3.396 33.909 35.763 1.00 8.38 82 ARG A N 1
ATOM 658 C CA . ARG A 1 82 ? 2.080 33.461 35.326 1.00 8.94 82 ARG A CA 1
ATOM 659 C C . ARG A 1 82 ? 2.084 33.216 33.822 1.00 8.66 82 ARG A C 1
ATOM 660 O O . ARG A 1 82 ? 1.531 32.213 33.356 1.00 9.17 82 ARG A O 1
ATOM 668 N N . ALA A 1 83 ? 2.690 34.117 33.052 1.00 8.68 83 ALA A N 1
ATOM 669 C CA . ALA A 1 83 ? 2.750 33.957 31.603 1.00 7.87 83 ALA A CA 1
ATOM 670 C C . ALA A 1 83 ? 3.615 32.775 31.208 1.00 8.22 83 ALA A C 1
ATOM 671 O O . ALA A 1 83 ? 3.250 32.009 30.302 1.00 8.54 83 ALA A O 1
ATOM 673 N N . VAL A 1 84 ? 4.745 32.604 31.890 1.00 8.64 84 VAL A N 1
ATOM 674 C CA . VAL A 1 84 ? 5.615 31.474 31.593 1.00 8.42 84 VAL A CA 1
ATOM 675 C C . VAL A 1 84 ? 4.852 30.160 31.783 1.00 8.08 84 VAL A C 1
ATOM 676 O O . VAL A 1 84 ? 4.905 29.269 30.921 1.00 7.84 84 VAL A O 1
ATOM 680 N N . VAL A 1 85 ? 4.121 30.032 32.878 1.00 8.34 85 VAL A N 1
ATOM 681 C CA . VAL A 1 85 ? 3.348 28.827 33.148 1.00 8.23 85 VAL A CA 1
ATOM 682 C C . VAL A 1 85 ? 2.344 28.568 32.016 1.00 8.07 85 VAL A C 1
ATOM 683 O O . VAL A 1 85 ? 2.223 27.445 31.539 1.00 8.09 85 VAL A O 1
ATOM 687 N N . VAL A 1 86 ? 1.626 29.604 31.567 1.00 7.61 86 VAL A N 1
ATOM 688 C CA . VAL A 1 86 ? 0.694 29.445 30.463 1.00 8.13 86 VAL A CA 1
ATOM 689 C C . VAL A 1 86 ? 1.430 28.946 29.208 1.00 8.49 86 VAL A C 1
ATOM 690 O O . VAL A 1 86 ? 0.953 28.027 28.527 1.00 8.81 86 VAL A O 1
ATOM 694 N N . THR A 1 87 ? 2.603 29.510 28.891 1.00 7.57 87 THR A N 1
ATOM 695 C CA . THR A 1 87 ? 3.301 29.059 27.685 1.00 8.23 87 THR A CA 1
ATOM 696 C C . THR A 1 87 ? 3.802 27.624 27.764 1.00 8.01 87 THR A C 1
ATOM 697 O O . THR A 1 87 ? 3.881 26.935 26.737 1.00 9.01 87 THR A O 1
ATOM 701 N N . LEU A 1 88 ? 4.087 27.150 28.968 1.00 7.48 88 LEU A N 1
ATOM 702 C CA . LEU A 1 88 ? 4.619 25.802 29.164 1.00 8.07 88 LEU A CA 1
ATOM 703 C C . LEU A 1 88 ? 3.529 24.752 29.316 1.00 8.79 88 LEU A C 1
ATOM 704 O O . LEU A 1 88 ? 3.832 23.569 29.383 1.00 9.11 88 LEU A O 1
ATOM 709 N N . ALA A 1 89 ? 2.263 25.166 29.322 1.00 8.52 89 ALA A N 1
ATOM 710 C CA . ALA A 1 89 ? 1.187 24.190 29.504 1.00 8.32 89 ALA A CA 1
ATOM 711 C C . ALA A 1 89 ? 0.901 23.365 28.260 1.00 9.15 89 ALA A C 1
ATOM 712 O O . ALA A 1 89 ? 0.267 22.325 28.354 1.00 10.78 89 ALA A O 1
ATOM 714 N N . GLU A 1 90 ? 1.324 23.880 27.115 1.00 9.69 90 GLU A N 1
ATOM 715 C CA . GLU A 1 90 ? 1.235 23.140 25.856 1.00 10.20 90 GLU A CA 1
ATOM 716 C C . GLU A 1 90 ? 2.529 22.290 25.766 1.00 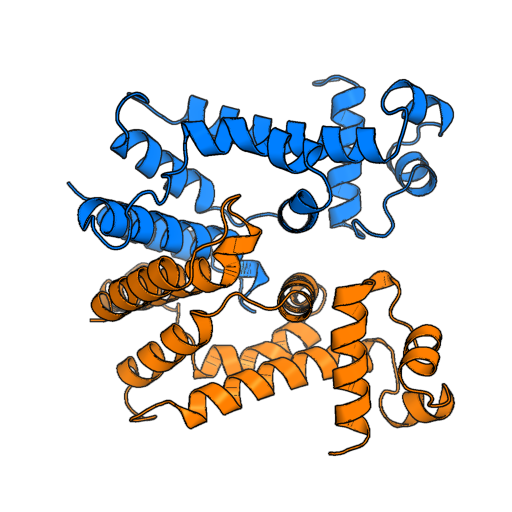9.14 90 GLU A C 1
ATOM 717 O O . GLU A 1 90 ? 3.641 22.804 25.955 1.00 9.99 90 GLU A O 1
ATOM 723 N N . ASN A 1 91 ? 2.403 21.012 25.432 1.00 8.09 91 ASN A N 1
ATOM 724 C CA . ASN A 1 91 ? 3.589 20.155 25.426 1.00 7.61 91 ASN A CA 1
ATOM 725 C C . ASN A 1 91 ? 4.641 20.593 24.437 1.00 7.22 91 ASN A C 1
ATOM 726 O O . ASN A 1 91 ? 4.330 21.033 23.328 1.00 8.80 91 ASN A O 1
ATOM 731 N N . VAL A 1 92 ? 5.895 20.458 24.829 1.00 7.42 92 VAL A N 1
ATOM 732 C CA . VAL A 1 92 ? 7.004 20.729 23.928 1.00 8.15 92 VAL A CA 1
ATOM 733 C C . VAL A 1 92 ? 6.916 19.779 22.713 1.00 8.31 92 VAL A C 1
ATOM 734 O O . VAL A 1 92 ? 6.383 18.667 22.817 1.00 8.47 92 VAL A O 1
ATOM 738 N N . SER A 1 93 ? 7.441 20.208 21.578 1.00 8.85 93 SER A N 1
ATOM 739 C CA . SER A 1 93 ? 7.480 19.320 20.423 1.00 9.30 93 SER A CA 1
ATOM 740 C C . SER A 1 93 ? 8.753 18.472 20.534 1.00 9.35 93 SER A C 1
ATOM 741 O O . SER A 1 93 ? 9.719 18.844 21.223 1.00 9.40 93 SER A O 1
ATOM 744 N N . ARG A 1 94 ? 8.778 17.339 19.841 1.00 9.98 94 ARG A N 1
ATOM 745 C CA . ARG A 1 94 ? 9.957 16.498 19.895 1.00 10.36 94 ARG A CA 1
ATOM 746 C C . ARG A 1 94 ? 11.194 17.233 19.337 1.00 10.55 94 ARG A C 1
ATOM 747 O O . ARG A 1 94 ? 12.251 17.169 19.940 1.00 9.89 94 ARG A O 1
ATOM 755 N N . PRO A 1 95 ? 11.079 17.939 18.197 1.00 10.87 95 PRO A N 1
ATOM 756 C CA . PRO A 1 95 ? 12.278 18.627 17.697 1.00 11.30 95 PRO A CA 1
ATOM 757 C C . PRO A 1 95 ? 12.796 19.682 18.667 1.00 10.42 95 PRO A C 1
ATOM 758 O O . PRO A 1 95 ? 14.020 19.793 18.854 1.00 11.18 95 PRO A O 1
ATOM 762 N N . GLU A 1 96 ? 11.908 20.452 19.295 1.00 9.76 96 GLU A N 1
ATOM 763 C CA . GLU A 1 96 ? 12.390 21.454 20.234 1.00 10.18 96 GLU A CA 1
ATOM 764 C C . GLU A 1 96 ? 13.066 20.788 21.422 1.00 9.64 96 GLU A C 1
ATOM 765 O O . GLU A 1 96 ? 14.121 21.235 21.876 1.00 10.22 96 GLU A O 1
ATOM 771 N N . LEU A 1 97 ? 12.503 19.699 21.935 1.00 8.51 97 LEU A N 1
ATOM 772 C CA . LEU A 1 97 ? 13.127 19.052 23.059 1.00 8.37 97 LEU A CA 1
ATOM 773 C C . LEU A 1 97 ? 14.504 18.474 22.691 1.00 8.21 97 LEU A C 1
ATOM 774 O O . LEU A 1 97 ? 15.451 18.578 23.470 1.00 9.08 97 LEU A O 1
ATOM 779 N N . LEU A 1 98 ? 14.622 17.889 21.508 1.00 8.47 98 LEU A N 1
ATOM 780 C CA . LEU A 1 98 ? 15.905 17.346 21.077 1.00 9.33 98 LEU A CA 1
ATOM 781 C C . LEU A 1 98 ? 16.930 18.479 20.933 1.00 9.52 98 LEU A C 1
ATOM 782 O O . LEU A 1 98 ? 18.110 18.312 21.283 1.00 9.67 98 LEU A O 1
ATOM 787 N N . LEU A 1 99 ? 16.482 19.639 20.458 1.00 8.78 99 LEU A N 1
ATOM 788 C CA . LEU A 1 99 ? 17.415 20.764 20.355 1.00 9.10 99 LEU A CA 1
ATOM 789 C C . LEU A 1 99 ? 17.796 21.282 21.738 1.00 9.88 99 LEU A C 1
ATOM 790 O O . LEU A 1 99 ? 18.972 21.588 21.977 1.00 10.63 99 LEU A O 1
ATOM 795 N N . LEU A 1 100 ? 16.848 21.369 22.678 1.00 8.34 100 LEU A N 1
ATOM 796 C CA . LEU A 1 100 ? 17.201 21.810 24.035 1.00 9.09 100 LEU A CA 1
ATOM 797 C C . LEU A 1 100 ? 18.232 20.864 24.650 1.00 10.02 100 LEU A C 1
ATOM 798 O O . LEU A 1 100 ? 19.189 21.299 25.305 1.00 10.73 100 LEU A O 1
ATOM 803 N N . ILE A 1 101 ? 18.071 19.569 24.438 1.00 8.97 101 ILE A N 1
ATOM 804 C CA . ILE A 1 101 ? 19.011 18.597 24.963 1.00 10.01 101 ILE A CA 1
ATOM 805 C C . ILE A 1 101 ? 20.397 18.767 24.329 1.00 10.63 101 ILE A C 1
ATOM 806 O O . ILE A 1 101 ? 21.425 18.599 25.009 1.00 12.08 101 ILE A O 1
ATOM 811 N N . ASP A 1 102 ? 20.434 19.124 23.055 1.00 9.75 102 ASP A N 1
ATOM 812 C CA . ASP A 1 102 ? 21.696 19.284 22.344 1.00 10.86 102 ASP A CA 1
ATOM 813 C C . ASP A 1 102 ? 22.378 20.629 22.561 1.00 11.00 102 ASP A C 1
ATOM 814 O O . ASP A 1 102 ? 23.571 20.730 22.271 1.00 11.33 102 ASP A O 1
ATOM 819 N N . ALA A 1 103 ? 21.671 21.631 23.086 1.00 10.64 103 ALA A N 1
ATOM 820 C CA . ALA A 1 103 ? 22.264 22.975 23.217 1.00 11.19 103 ALA A CA 1
ATOM 821 C C . ALA A 1 103 ? 23.612 23.030 23.942 1.00 11.68 103 ALA A C 1
ATOM 822 O O . ALA A 1 103 ? 24.490 23.775 23.522 1.00 11.46 103 ALA A O 1
ATOM 824 N N . PRO A 1 104 ? 23.809 22.250 25.014 1.00 12.21 104 PRO A N 1
ATOM 825 C CA . PRO A 1 104 ? 25.107 22.306 25.707 1.00 13.92 104 PRO A CA 1
ATOM 826 C C . PRO A 1 104 ? 26.300 21.858 24.875 1.00 14.74 104 PRO A C 1
ATOM 827 O O . PRO A 1 104 ? 27.453 22.001 25.318 1.00 15.83 104 PRO A O 1
ATOM 831 N N . SER A 1 105 ? 26.065 21.306 23.687 1.00 14.43 105 SER A N 1
ATOM 832 C CA . SER A 1 105 ? 27.190 20.863 22.866 1.00 14.56 105 SER A CA 1
ATOM 833 C C . SER A 1 105 ? 28.069 22.033 22.388 1.00 15.12 105 SER A C 1
ATOM 834 O O . SER A 1 105 ? 29.204 21.820 21.944 1.00 16.83 105 SER A O 1
ATOM 837 N N . HIS A 1 106 ? 27.567 23.261 22.441 1.00 14.33 106 HIS A N 1
ATOM 838 C CA . HIS A 1 106 ? 28.404 24.406 22.050 1.00 14.52 106 HIS A CA 1
ATOM 839 C C . HIS A 1 106 ? 27.884 25.678 22.710 1.00 14.18 106 HIS A C 1
ATOM 840 O O . HIS A 1 106 ? 26.680 25.910 22.774 1.00 13.44 106 HIS A O 1
ATOM 847 N N . PRO A 1 107 ? 28.785 26.542 23.213 1.00 13.15 107 PRO A N 1
ATOM 848 C CA . PRO A 1 107 ? 28.356 27.781 23.861 1.00 13.28 107 PRO A CA 1
ATOM 849 C C . PRO A 1 107 ? 27.471 28.670 22.985 1.00 12.56 107 PRO A C 1
ATOM 850 O O . PRO A 1 107 ? 26.637 29.404 23.496 1.00 14.35 107 PRO A O 1
ATOM 854 N N . ASP A 1 108 ? 27.657 28.616 21.666 1.00 12.51 108 ASP A N 1
ATOM 855 C CA . ASP A 1 108 ? 26.805 29.456 20.834 1.00 12.92 108 ASP A CA 1
ATOM 856 C C . ASP A 1 108 ? 25.335 29.058 20.979 1.00 11.75 108 ASP A C 1
ATOM 857 O O . ASP A 1 108 ? 24.455 29.905 20.961 1.00 12.03 108 ASP A O 1
ATOM 862 N N . PHE A 1 109 ? 25.086 27.755 21.089 1.00 11.67 109 PHE A N 1
ATOM 863 C CA . PHE A 1 109 ? 23.701 27.279 21.198 1.00 11.57 109 PHE A CA 1
ATOM 864 C C . PHE A 1 109 ? 23.126 27.674 22.559 1.00 11.44 109 PHE A C 1
ATOM 865 O O . PHE A 1 109 ? 21.981 28.125 22.656 1.00 12.49 109 PHE A O 1
ATOM 873 N N . LEU A 1 110 ? 23.918 27.510 23.625 1.00 11.94 110 LEU A N 1
ATOM 874 C CA . LEU A 1 110 ? 23.470 27.900 24.958 1.00 12.99 110 LEU A CA 1
ATOM 875 C C . LEU A 1 110 ? 23.163 29.384 25.002 1.00 13.60 110 LEU A C 1
ATOM 876 O O . LEU A 1 110 ? 22.161 29.808 25.585 1.00 15.08 110 LEU A O 1
ATOM 881 N N . ASN A 1 111 ? 24.056 30.167 24.392 1.00 14.85 111 ASN A N 1
ATOM 882 C CA . ASN A 1 111 ? 23.947 31.617 24.355 1.00 16.99 111 ASN A CA 1
ATOM 883 C C . ASN A 1 111 ? 22.657 32.051 23.657 1.00 16.14 111 ASN A C 1
ATOM 884 O O . ASN A 1 111 ? 22.044 33.043 24.046 1.00 17.69 111 ASN A O 1
ATOM 889 N N . ALA A 1 112 ? 22.224 31.296 22.642 1.00 15.05 112 ALA A N 1
ATOM 890 C CA . ALA A 1 112 ? 21.007 31.631 21.908 1.00 14.43 112 ALA A CA 1
ATOM 891 C C . ALA A 1 112 ? 19.795 31.611 22.831 1.00 13.65 112 ALA A C 1
ATOM 892 O O . ALA A 1 112 ? 18.861 32.379 22.606 1.00 15.81 112 ALA A O 1
ATOM 894 N N . TRP A 1 113 ? 19.818 30.736 23.846 1.00 14.21 113 TRP A N 1
ATOM 895 C CA . TRP A 1 113 ? 18.736 30.599 24.831 1.00 14.93 113 TRP A CA 1
ATOM 896 C C . TRP A 1 113 ? 18.916 31.477 26.070 1.00 16.65 113 TRP A C 1
ATOM 897 O O . TRP A 1 113 ? 17.964 31.672 26.818 1.00 16.25 113 TRP A O 1
ATOM 908 N N . ARG A 1 114 ? 20.119 32.013 26.270 1.00 18.89 114 ARG A N 1
ATOM 909 C CA . ARG A 1 114 ? 20.421 32.822 27.447 1.00 20.37 114 ARG A CA 1
ATOM 910 C C . ARG A 1 114 ? 19.560 34.054 27.644 1.00 19.62 114 ARG A C 1
ATOM 911 O O . ARG A 1 114 ? 19.046 34.271 28.741 1.00 17.46 114 ARG A O 1
ATOM 919 N N . THR A 1 115 ? 19.387 34.872 26.614 1.00 19.28 115 THR A N 1
ATOM 920 C CA . THR A 1 115 ? 18.598 36.076 26.814 1.00 20.66 115 THR A CA 1
ATOM 921 C C . THR A 1 115 ? 17.169 35.800 27.219 1.00 19.28 115 THR A C 1
ATOM 922 O O . THR A 1 115 ? 16.671 36.368 28.200 1.00 19.50 115 THR A O 1
ATOM 926 N N . VAL A 1 116 ? 16.497 34.909 26.501 1.00 17.48 116 VAL A N 1
ATOM 927 C CA . VAL A 1 116 ? 15.119 34.649 26.858 1.00 15.78 116 VAL A CA 1
ATOM 928 C C . VAL A 1 116 ? 15.005 34.065 28.256 1.00 14.75 116 VAL A C 1
ATOM 929 O O . VAL A 1 116 ? 14.145 34.479 29.033 1.00 14.11 116 VAL A O 1
ATOM 933 N N . ASN A 1 117 ? 15.872 33.124 28.615 1.00 13.15 117 ASN A N 1
ATOM 934 C CA . ASN A 1 117 ? 15.807 32.550 29.951 1.00 14.51 117 ASN A CA 1
ATOM 935 C C . ASN A 1 117 ? 16.082 33.596 31.023 1.00 14.29 117 ASN A C 1
ATOM 936 O O . ASN A 1 117 ? 15.418 33.654 32.060 1.00 14.48 117 ASN A O 1
ATOM 941 N N . HIS A 1 118 ? 17.063 34.447 30.774 1.00 13.83 118 HIS A N 1
ATOM 942 C CA . HIS A 1 118 ? 17.406 35.438 31.776 1.00 15.45 118 HIS A CA 1
ATOM 943 C C . HIS A 1 118 ? 16.301 36.448 32.015 1.00 14.55 118 HIS A C 1
ATOM 944 O O . HIS A 1 118 ? 16.120 36.918 33.134 1.00 15.17 118 HIS A O 1
ATOM 951 N N . GLN A 1 119 ? 15.527 36.751 30.980 1.00 14.22 119 GLN A N 1
ATOM 952 C CA . GLN A 1 119 ? 14.460 37.732 31.135 1.00 14.67 119 GLN A CA 1
ATOM 953 C C . GLN A 1 119 ? 13.171 37.172 31.716 1.00 14.10 119 GLN A C 1
ATOM 954 O O . GLN A 1 119 ? 12.424 37.908 32.363 1.00 15.13 119 GLN A O 1
ATOM 960 N N . TRP A 1 120 ? 12.944 35.876 31.546 1.00 12.02 120 TRP A N 1
ATOM 961 C CA . TRP A 1 120 ? 11.671 35.292 31.936 1.00 11.44 120 TRP A CA 1
ATOM 962 C C . TRP A 1 120 ? 11.635 34.189 32.961 1.00 11.62 120 TRP A C 1
ATOM 963 O O . TRP A 1 120 ? 10.594 33.950 33.577 1.00 12.71 120 TRP A O 1
ATOM 974 N N . ILE A 1 121 ? 12.747 33.493 33.139 1.00 11.65 121 ILE A N 1
ATOM 975 C CA . ILE A 1 121 ? 12.789 32.327 34.017 1.00 12.96 121 ILE A CA 1
ATOM 976 C C . ILE A 1 121 ? 13.539 32.639 35.289 1.00 14.86 121 ILE A C 1
ATOM 977 O O . ILE A 1 121 ? 14.624 33.200 35.245 1.00 14.09 121 ILE A O 1
ATOM 982 N N . PRO A 1 122 ? 12.967 32.276 36.446 1.00 17.14 122 PRO A N 1
ATOM 983 C CA . PRO A 1 122 ? 13.655 32.568 37.702 1.00 19.37 122 PRO A CA 1
ATOM 984 C C . PRO A 1 122 ? 14.988 31.880 37.800 1.00 20.31 122 PRO A C 1
ATOM 985 O O . PRO A 1 122 ? 15.176 30.764 37.304 1.00 20.64 122 PRO A O 1
ATOM 989 N N . ASP A 1 123 ? 15.938 32.559 38.433 1.00 22.23 123 ASP A N 1
ATOM 990 C CA . ASP A 1 123 ? 17.241 31.972 38.652 1.00 24.17 123 ASP A CA 1
ATOM 991 C C . ASP A 1 123 ? 17.084 31.148 39.932 1.00 24.04 123 ASP A C 1
ATOM 992 O O . ASP A 1 123 ? 16.026 31.165 40.564 1.00 24.39 123 ASP A O 1
ATOM 997 N N . THR A 1 124 ? 18.131 30.433 40.310 1.00 24.47 124 THR A N 1
ATOM 998 C CA . THR A 1 124 ? 18.074 29.628 41.516 1.00 23.86 124 THR A CA 1
ATOM 999 C C . THR A 1 124 ? 19.053 30.133 42.552 1.00 24.19 124 THR A C 1
ATOM 1000 O O . THR A 1 124 ? 19.483 29.374 43.424 1.00 23.34 124 THR A O 1
ATOM 1004 N N . ASP A 1 125 ? 19.390 31.417 42.467 1.00 24.73 125 ASP A N 1
ATOM 1005 C CA . ASP A 1 125 ? 20.328 32.006 43.420 1.00 24.72 125 ASP A CA 1
ATOM 1006 C C . ASP A 1 125 ? 19.832 31.851 44.855 1.00 24.36 125 ASP A C 1
ATOM 1007 O O . ASP A 1 125 ? 18.718 32.271 45.188 1.00 24.22 125 ASP A O 1
ATOM 1012 N N . ASP A 1 126 ? 20.669 31.252 45.697 1.00 22.65 126 ASP A N 1
ATOM 1013 C CA . ASP A 1 126 ? 20.354 31.072 47.109 1.00 21.48 126 ASP A CA 1
ATOM 1014 C C . ASP A 1 126 ? 19.060 30.304 47.378 1.00 20.05 126 ASP A C 1
ATOM 1015 O O . ASP A 1 126 ? 18.394 30.490 48.397 1.00 19.88 126 ASP A O 1
ATOM 1020 N N . LEU A 1 127 ? 18.723 29.405 46.467 1.00 18.31 127 LEU A N 1
ATOM 1021 C CA . LEU A 1 127 ? 17.532 28.596 46.589 1.00 17.91 127 LEU A CA 1
ATOM 1022 C C . LEU A 1 127 ? 17.470 27.846 47.928 1.00 16.58 127 LEU A C 1
ATOM 1023 O O . LEU A 1 127 ? 16.407 27.754 48.544 1.00 16.65 127 LEU A O 1
ATOM 1028 N N . GLU A 1 128 ? 18.604 27.326 48.391 1.00 15.74 128 GLU A N 1
ATOM 1029 C CA . GLU A 1 128 ? 18.608 26.584 49.653 1.00 16.26 128 GLU A CA 1
ATOM 1030 C C . GLU A 1 128 ? 18.315 27.457 50.865 1.00 15.97 128 GLU A C 1
ATOM 1031 O O . GLU A 1 128 ? 17.925 26.946 51.902 1.00 15.28 128 GLU A O 1
ATOM 1037 N N . ASN A 1 129 ? 18.470 28.764 50.710 1.00 15.14 129 ASN A N 1
ATOM 1038 C CA . ASN A 1 129 ? 18.260 29.687 51.822 1.00 14.97 129 ASN A CA 1
ATOM 1039 C C . ASN A 1 129 ? 17.174 30.706 51.617 1.00 15.12 129 ASN A C 1
ATOM 1040 O O . ASN A 1 129 ? 17.078 31.642 52.392 1.00 15.78 129 ASN A O 1
ATOM 1045 N N . ASP A 1 130 ? 16.333 30.537 50.605 1.00 13.76 130 ASP A N 1
ATOM 1046 C CA . ASP A 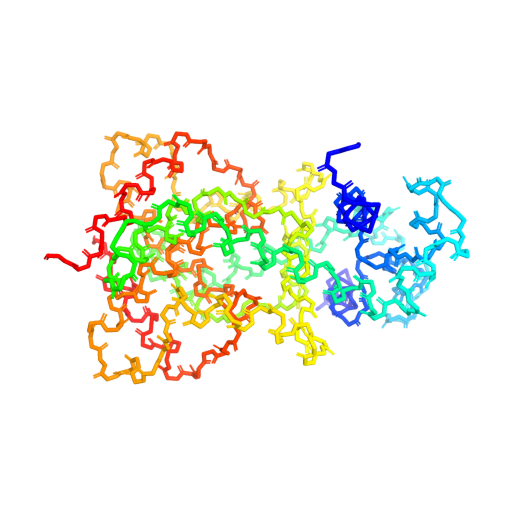1 130 ? 15.295 31.516 50.330 1.00 13.06 130 ASP A CA 1
ATOM 1047 C C . ASP A 1 130 ? 13.971 30.789 50.074 1.00 12.65 130 ASP A C 1
ATOM 1048 O O . ASP A 1 130 ? 13.758 30.222 48.982 1.00 12.41 130 ASP A O 1
ATOM 1053 N N . ALA A 1 131 ? 13.089 30.767 51.063 1.00 12.36 131 ALA A N 1
ATOM 1054 C CA . ALA A 1 131 ? 11.788 30.105 50.960 1.00 12.55 131 ALA A CA 1
ATOM 1055 C C . ALA A 1 131 ? 10.935 30.652 49.830 1.00 12.93 131 ALA A C 1
ATOM 1056 O O . ALA A 1 131 ? 10.225 29.882 49.172 1.00 12.81 131 ALA A O 1
ATOM 1058 N N . HIS A 1 132 ? 10.969 31.953 49.580 1.00 12.61 132 HIS A N 1
ATOM 1059 C CA . HIS A 1 132 ? 10.168 32.507 48.494 1.00 14.31 132 HIS A CA 1
ATOM 1060 C C . HIS A 1 132 ? 10.696 31.988 47.148 1.00 14.25 132 HIS A C 1
ATOM 1061 O O . HIS A 1 132 ? 9.914 31.643 46.255 1.00 13.67 132 HIS A O 1
ATOM 1068 N N . LYS A 1 133 ? 12.015 31.929 46.999 1.00 13.53 133 LYS A N 1
ATOM 1069 C CA . LYS A 1 133 ? 12.616 31.442 45.761 1.00 14.12 133 LYS A CA 1
ATOM 1070 C C . LYS A 1 133 ? 12.208 29.983 45.566 1.00 13.75 133 LYS A C 1
ATOM 1071 O O . LYS A 1 133 ? 11.951 29.575 44.428 1.00 13.37 133 LYS A O 1
ATOM 1077 N N . ARG A 1 134 ? 12.162 29.184 46.630 1.00 12.34 134 ARG A N 1
ATOM 1078 C CA . ARG A 1 134 ? 11.759 27.785 46.485 1.00 12.66 134 ARG A CA 1
ATOM 1079 C C . ARG A 1 134 ? 10.303 27.681 46.104 1.00 12.63 134 ARG A C 1
ATOM 1080 O O . ARG A 1 134 ? 9.921 26.781 45.348 1.00 12.89 134 ARG A O 1
ATOM 1088 N N . ALA A 1 135 ? 9.467 28.571 46.617 1.00 11.57 135 ALA A N 1
ATOM 1089 C CA . ALA A 1 135 ? 8.040 28.548 46.276 1.00 11.75 135 ALA A CA 1
ATOM 1090 C C . ALA A 1 135 ? 7.875 28.886 44.789 1.00 12.39 135 ALA A C 1
ATOM 1091 O O . ALA A 1 135 ? 7.065 28.252 44.089 1.00 12.51 135 ALA A O 1
ATOM 1093 N N . VAL A 1 136 ? 8.624 29.858 44.285 1.00 11.66 136 VAL A N 1
ATOM 1094 C CA . VAL A 1 136 ? 8.554 30.225 42.879 1.00 11.87 136 VAL A CA 1
ATOM 1095 C C . VAL A 1 136 ? 9.113 29.088 42.038 1.00 11.45 136 VAL A C 1
ATOM 1096 O O . VAL A 1 136 ? 8.536 28.734 40.986 1.00 10.93 136 VAL A O 1
ATOM 1100 N N . TYR A 1 137 ? 10.223 28.490 42.470 1.00 10.94 137 TYR A N 1
ATOM 1101 C CA . TYR A 1 137 ? 10.832 27.430 41.668 1.00 10.97 137 TYR A CA 1
ATOM 1102 C C . TYR A 1 137 ? 9.978 26.184 41.646 1.00 10.18 137 TYR A C 1
ATOM 1103 O O . TYR A 1 137 ? 10.022 25.427 40.672 1.00 10.71 137 TYR A O 1
ATOM 1112 N N . LEU A 1 138 ? 9.171 25.972 42.674 1.00 10.25 138 LEU A N 1
ATOM 1113 C CA . LEU A 1 138 ? 8.273 24.828 42.721 1.00 9.77 138 LEU A CA 1
ATOM 1114 C C . LEU A 1 138 ? 7.266 24.982 41.569 1.00 9.37 138 LEU A C 1
ATOM 1115 O O . LEU A 1 138 ? 6.941 24.012 40.866 1.00 10.49 138 LEU A O 1
ATOM 1120 N N . VAL A 1 139 ? 6.749 26.194 41.404 1.00 9.41 139 VAL A N 1
ATOM 1121 C CA . VAL A 1 139 ? 5.821 26.485 40.310 1.00 9.68 139 VAL A CA 1
ATOM 1122 C C . VAL A 1 139 ? 6.536 26.241 38.975 1.00 9.10 139 VAL A C 1
ATOM 1123 O O . VAL A 1 139 ? 5.967 25.612 38.075 1.00 8.99 139 VAL A O 1
ATOM 1127 N N . GLN A 1 140 ? 7.770 26.718 38.827 1.00 8.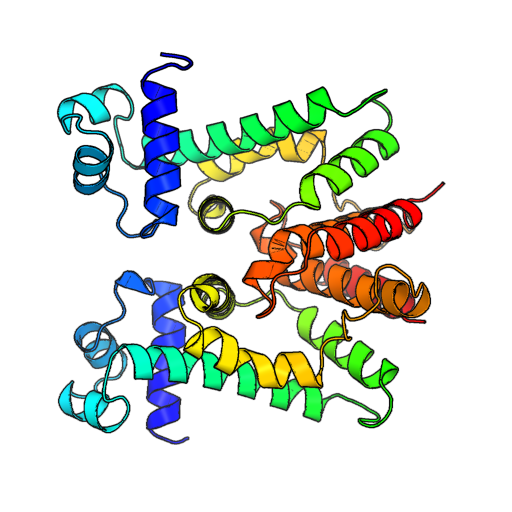67 140 GLN A N 1
ATOM 1128 C CA . GLN A 1 140 ? 8.523 26.513 37.596 1.00 8.97 140 GLN A CA 1
ATOM 1129 C C . GLN A 1 140 ? 8.681 25.021 37.297 1.00 9.10 140 GLN A C 1
ATOM 1130 O O . GLN A 1 140 ? 8.490 24.583 36.148 1.00 8.79 140 GLN A O 1
ATOM 1136 N N . LEU A 1 141 ? 9.025 24.225 38.308 1.00 8.84 141 LEU A N 1
ATOM 1137 C CA . LEU A 1 141 ? 9.202 22.792 38.095 1.00 8.24 141 LEU A CA 1
ATOM 1138 C C . LEU A 1 141 ? 7.906 22.104 37.672 1.00 7.12 141 LEU A C 1
ATOM 1139 O O . LEU A 1 141 ? 7.924 21.272 36.763 1.00 8.12 141 LEU A O 1
ATOM 1144 N N . ALA A 1 142 ? 6.790 22.463 38.288 1.00 7.42 142 ALA A N 1
ATOM 1145 C CA . ALA A 1 142 ? 5.509 21.866 37.904 1.00 7.93 142 ALA A CA 1
ATOM 1146 C C . ALA A 1 142 ? 5.157 22.254 36.461 1.00 8.78 142 ALA A C 1
ATOM 1147 O O . ALA A 1 142 ? 4.682 21.414 35.699 1.00 7.80 142 ALA A O 1
ATOM 1149 N N . ALA A 1 143 ? 5.396 23.503 36.079 1.00 8.43 143 ALA A N 1
ATOM 1150 C CA . ALA A 1 143 ? 5.121 23.949 34.709 1.00 7.45 143 ALA A CA 1
ATOM 1151 C C . ALA A 1 143 ? 6.017 23.164 33.750 1.00 8.54 143 ALA A C 1
ATOM 1152 O O . ALA A 1 143 ? 5.554 22.743 32.689 1.00 7.07 143 ALA A O 1
ATOM 1154 N N . ASP A 1 144 ? 7.287 22.959 34.108 1.00 7.70 144 ASP A N 1
ATOM 1155 C CA . ASP A 1 144 ? 8.202 22.184 33.278 1.00 8.55 144 ASP A CA 1
ATOM 1156 C C . ASP A 1 144 ? 7.682 20.749 33.116 1.00 8.07 144 ASP A C 1
ATOM 1157 O O . ASP A 1 144 ? 7.804 20.150 32.039 1.00 7.74 144 ASP A O 1
ATOM 1162 N N . GLY A 1 145 ? 7.115 20.188 34.183 1.00 8.56 145 GLY A N 1
ATOM 1163 C CA . GLY A 1 145 ? 6.576 18.833 34.108 1.00 8.92 145 GLY A CA 1
ATOM 1164 C C . GLY A 1 145 ? 5.429 18.792 33.108 1.00 8.00 145 GLY A C 1
ATOM 1165 O O . GLY A 1 145 ? 5.272 17.834 32.343 1.00 8.38 145 GLY A O 1
ATOM 1166 N N . LEU A 1 146 ? 4.587 19.811 33.085 1.00 7.93 146 LEU A N 1
ATOM 1167 C CA . LEU A 1 146 ? 3.524 19.853 32.112 1.00 8.50 146 LEU A CA 1
ATOM 1168 C C . LEU A 1 146 ? 4.090 19.967 30.691 1.00 7.95 146 LEU A C 1
ATOM 1169 O O . LEU A 1 146 ? 3.637 19.306 29.749 1.00 8.81 146 LEU A O 1
ATOM 1174 N N . PHE A 1 147 ? 5.128 20.769 30.534 1.00 6.64 147 PHE A N 1
ATOM 1175 C CA . PHE A 1 147 ? 5.766 20.993 29.252 1.00 7.44 147 PHE A CA 1
ATOM 1176 C C . PHE A 1 147 ? 6.353 19.726 28.635 1.00 7.06 147 PHE A C 1
ATOM 1177 O O . PHE A 1 147 ? 6.244 19.507 27.419 1.00 7.57 147 PHE A O 1
ATOM 1185 N N . VAL A 1 148 ? 6.941 18.848 29.469 1.00 6.97 148 VAL A N 1
ATOM 1186 C CA . VAL A 1 148 ? 7.593 17.659 28.924 1.00 7.81 148 VAL A CA 1
ATOM 1187 C C . VAL A 1 148 ? 6.753 16.406 29.083 1.00 7.74 148 VAL A C 1
ATOM 1188 O O . VAL A 1 148 ? 7.172 15.314 28.632 1.00 9.67 148 VAL A O 1
ATOM 1192 N N . HIS A 1 149 ? 5.576 16.539 29.658 1.00 7.55 149 HIS A N 1
ATOM 1193 C CA . HIS A 1 149 ? 4.763 15.375 29.985 1.00 8.09 149 HIS A CA 1
ATOM 1194 C C . HIS A 1 149 ? 4.653 14.261 28.973 1.00 8.93 149 HIS A C 1
ATOM 1195 O O . HIS A 1 149 ? 4.932 13.085 29.301 1.00 10.73 149 HIS A O 1
ATOM 1202 N N . ASP A 1 150 ? 4.299 14.593 27.749 1.00 8.53 150 ASP A N 1
ATOM 1203 C CA . ASP A 1 150 ? 4.058 13.547 26.768 1.00 9.22 150 ASP A CA 1
ATOM 1204 C C . ASP A 1 150 ? 5.302 12.818 26.295 1.00 9.63 150 ASP A C 1
ATOM 1205 O O . ASP A 1 150 ? 5.187 11.855 25.537 1.00 9.57 150 ASP A O 1
ATOM 1210 N N . TYR A 1 151 ? 6.494 13.291 26.678 1.00 9.61 151 TYR A N 1
ATOM 1211 C CA . TYR A 1 151 ? 7.741 12.628 26.278 1.00 12.81 151 TYR A CA 1
ATOM 1212 C C . TYR A 1 151 ? 8.479 11.947 27.368 1.00 14.50 151 TYR A C 1
ATOM 1213 O O . TYR A 1 151 ? 9.608 11.479 27.092 1.00 16.47 151 TYR A O 1
ATOM 1222 N N . ILE A 1 152 ? 7.941 11.984 28.589 1.00 13.26 152 ILE A N 1
ATOM 1223 C CA . ILE A 1 152 ? 8.538 11.197 29.685 1.00 14.83 152 ILE A CA 1
ATOM 1224 C C . ILE A 1 152 ? 7.470 10.272 30.265 1.00 15.40 152 ILE A C 1
ATOM 1225 O O . ILE A 1 152 ? 7.744 9.449 31.129 1.00 15.17 152 ILE A O 1
ATOM 1230 N N . HIS A 1 153 ? 6.233 10.416 29.810 1.00 14.65 153 HIS A N 1
ATOM 1231 C CA . HIS A 1 153 ? 5.164 9.504 30.226 1.00 13.60 153 HIS A CA 1
ATOM 1232 C C . HIS A 1 153 ? 4.618 8.845 28.978 1.00 12.59 153 HIS A C 1
ATOM 1233 O O . HIS A 1 153 ? 4.793 9.342 27.861 1.00 12.48 153 HIS A O 1
ATOM 1240 N N . ASP A 1 154 ? 3.973 7.706 29.163 1.00 10.87 154 ASP A N 1
ATOM 1241 C CA . ASP A 1 154 ? 3.428 6.998 28.015 1.00 10.23 154 ASP A CA 1
ATOM 1242 C C . ASP A 1 154 ? 2.138 7.612 27.510 1.00 9.83 154 ASP A C 1
ATOM 1243 O O . ASP A 1 154 ? 1.902 7.636 26.308 1.00 10.23 154 ASP A O 1
ATOM 1248 N N . ASP A 1 155 ? 1.357 8.170 28.422 1.00 9.81 155 ASP A N 1
ATOM 1249 C CA . ASP A 1 155 ? 0.079 8.752 28.036 1.00 11.62 155 ASP A CA 1
ATOM 1250 C C . ASP A 1 155 ? 0.153 10.221 27.665 1.00 12.53 155 ASP A C 1
ATOM 1251 O O . ASP A 1 155 ? 0.895 10.982 28.287 1.00 15.01 155 ASP A O 1
ATOM 1256 N N . VAL A 1 156 ? -0.605 10.633 26.661 1.00 12.14 156 VAL A N 1
ATOM 1257 C CA . VAL A 1 156 ? -0.683 12.057 26.323 1.00 13.42 156 VAL A CA 1
ATOM 1258 C C . VAL A 1 156 ? -1.705 12.684 27.280 1.00 13.25 156 VAL A C 1
ATOM 1259 O O . VAL A 1 156 ? -2.792 12.128 27.491 1.00 14.35 156 VAL A O 1
ATOM 1263 N N . LEU A 1 157 ? -1.357 13.803 27.910 1.00 12.56 157 LEU A N 1
ATOM 1264 C CA . LEU A 1 157 ? -2.281 14.464 28.818 1.00 13.02 157 LEU A CA 1
ATOM 1265 C C . LEU A 1 157 ? -3.148 15.360 27.931 1.00 14.29 157 LEU A C 1
ATOM 1266 O O . LEU A 1 157 ? -2.645 16.208 27.173 1.00 14.66 157 LEU A O 1
ATOM 1271 N N . SER A 1 158 ? -4.449 15.139 28.023 1.00 14.72 158 SER A N 1
ATOM 1272 C CA . SER A 1 158 ? -5.425 15.870 27.222 1.00 15.78 158 SER A CA 1
ATOM 1273 C C . SER A 1 158 ? -5.461 17.364 27.468 1.00 16.26 158 SER A C 1
ATOM 1274 O O . SER A 1 158 ? -5.011 17.849 28.495 1.00 15.24 158 SER A O 1
ATOM 1277 N N . LYS A 1 159 ? -6.020 18.095 26.510 1.00 16.22 159 LYS A N 1
ATOM 1278 C CA . LYS A 1 159 ? -6.141 19.528 26.643 1.00 16.01 159 LYS A CA 1
ATOM 1279 C C . LYS A 1 159 ? -6.942 19.888 27.896 1.00 14.84 159 LYS A C 1
ATOM 1280 O O . LYS A 1 159 ? -6.535 20.794 28.601 1.00 15.23 159 LYS A O 1
ATOM 1286 N N . SER A 1 160 ? -8.058 19.196 28.171 1.00 15.13 160 SER A N 1
ATOM 1287 C CA . SER A 1 160 ? -8.847 19.545 29.355 1.00 15.45 160 SER A CA 1
ATOM 1288 C C . SER A 1 160 ? -8.110 19.267 30.660 1.00 14.07 160 SER A C 1
ATOM 1289 O O . SER A 1 160 ? -8.265 20.015 31.637 1.00 13.56 160 SER A O 1
ATOM 1292 N N . LYS A 1 161 ? -7.315 18.196 30.678 1.00 13.79 161 LYS A N 1
ATOM 1293 C CA . LYS A 1 161 ? -6.541 17.867 31.878 1.00 13.71 161 LYS A CA 1
ATOM 1294 C C . LYS A 1 161 ? -5.385 18.870 32.035 1.00 12.81 161 LYS A C 1
ATOM 1295 O O . LYS A 1 161 ? -5.077 19.291 33.148 1.00 12.46 161 LYS A O 1
ATOM 1301 N N . ARG A 1 162 ? -4.773 19.280 30.918 1.00 12.21 162 ARG A N 1
ATOM 1302 C CA . ARG A 1 162 ? -3.715 20.286 30.980 1.00 11.54 162 ARG A CA 1
ATOM 1303 C C . ARG A 1 162 ? -4.277 21.604 31.477 1.00 11.13 162 ARG A C 1
ATOM 1304 O O . ARG A 1 162 ? -3.631 22.314 32.220 1.00 11.66 162 ARG A O 1
ATOM 1312 N N . GLN A 1 163 ? -5.490 21.934 31.014 1.00 10.88 163 GLN A N 1
ATOM 1313 C CA . GLN A 1 163 ? -6.127 23.172 31.411 1.00 11.51 163 GLN A CA 1
ATOM 1314 C C . GLN A 1 163 ? -6.357 23.193 32.908 1.00 10.13 163 GLN A C 1
ATOM 1315 O O . GLN A 1 163 ? -6.053 24.174 33.601 1.00 11.67 163 GLN A O 1
ATOM 1321 N N . ALA A 1 164 ? -6.876 22.078 33.423 1.00 10.04 164 ALA A N 1
ATOM 1322 C CA . ALA A 1 164 ? -7.134 21.971 34.848 1.00 10.48 164 ALA A CA 1
ATOM 1323 C C . ALA A 1 164 ? -5.831 22.079 35.651 1.00 9.89 164 ALA A C 1
ATOM 1324 O O . ALA A 1 164 ? -5.783 22.772 36.658 1.00 10.36 164 ALA A O 1
ATOM 1326 N N . MET A 1 165 ? -4.781 21.405 35.190 1.00 9.67 165 MET A N 1
ATOM 1327 C CA . MET A 1 165 ? -3.500 21.476 35.903 1.00 9.60 165 MET A CA 1
ATOM 1328 C C . MET A 1 165 ? -2.851 22.844 35.798 1.00 9.84 165 MET A C 1
ATOM 1329 O O . MET A 1 165 ? -2.218 23.287 36.743 1.00 10.05 165 MET A O 1
ATOM 1334 N N . LEU A 1 166 ? -3.022 23.504 34.650 1.00 10.19 166 LEU A N 1
ATOM 1335 C CA . LEU A 1 166 ? -2.507 24.850 34.481 1.00 10.92 166 LEU A CA 1
ATOM 1336 C C . LEU A 1 166 ? -3.142 25.739 35.561 1.00 10.47 166 LEU A C 1
ATOM 1337 O O . LEU A 1 166 ? -2.462 26.506 36.251 1.00 10.14 166 LEU A O 1
ATOM 1342 N N . GLU A 1 167 ? -4.461 25.624 35.741 1.00 10.51 167 GLU A N 1
ATOM 1343 C CA . GLU A 1 167 ? -5.122 26.441 36.767 1.00 11.01 167 GLU A CA 1
ATOM 1344 C C . GLU A 1 167 ? -4.605 26.119 38.172 1.00 11.20 167 GLU A C 1
ATOM 1345 O O . GLU A 1 167 ? -4.428 27.010 38.997 1.00 12.03 167 GLU A O 1
ATOM 1351 N N . THR A 1 168 ? -4.323 24.834 38.410 1.00 11.72 168 THR A N 1
ATOM 1352 C CA . THR A 1 168 ? -3.814 24.392 39.706 1.00 12.25 168 THR A CA 1
ATOM 1353 C C . THR A 1 168 ? -2.401 24.958 39.959 1.00 11.69 168 THR A C 1
ATOM 1354 O O . THR A 1 168 ? -2.098 25.421 41.055 1.00 12.26 168 THR A O 1
ATOM 1358 N N . ILE A 1 169 ? -1.548 24.944 38.943 1.00 10.33 169 ILE A N 1
ATOM 1359 C CA . ILE A 1 169 ? -0.195 25.489 39.104 1.00 10.66 169 ILE A CA 1
ATOM 1360 C C . ILE A 1 169 ? -0.242 26.992 39.341 1.00 11.30 169 ILE A C 1
ATOM 1361 O O . ILE A 1 169 ? 0.493 27.514 40.180 1.00 11.51 169 ILE A O 1
ATOM 1366 N N . LEU A 1 170 ? -1.124 27.695 38.632 1.00 11.75 170 LEU A N 1
ATOM 1367 C CA . LEU A 1 170 ? -1.213 29.145 38.836 1.00 13.00 170 LEU A CA 1
ATOM 1368 C C . LEU A 1 170 ? -1.647 29.472 40.267 1.00 14.51 170 LEU A C 1
ATOM 1369 O O . LEU A 1 170 ? -1.206 30.469 40.842 1.00 15.32 170 LEU A O 1
ATOM 1374 N N . GLU A 1 171 ? -2.485 28.609 40.841 1.00 15.41 171 GLU A N 1
ATOM 1375 C CA . GLU A 1 171 ? -2.977 28.791 42.219 1.00 17.71 171 GLU A CA 1
ATOM 1376 C C . GLU A 1 171 ? -1.820 28.692 43.231 1.00 17.97 171 GLU A C 1
ATOM 1377 O O . GLU A 1 171 ? -1.878 29.244 44.333 1.00 18.10 171 GLU A O 1
ATOM 1383 N N . LEU A 1 172 ? -0.773 27.972 42.839 1.00 17.64 172 LEU A N 1
ATOM 1384 C CA . LEU A 1 172 ? 0.401 27.746 43.682 1.00 18.69 172 LEU A CA 1
ATOM 1385 C C . LEU A 1 172 ? 1.341 28.952 43.765 1.00 18.68 172 LEU A C 1
ATOM 1386 O O . LEU A 1 172 ? 2.187 29.016 44.651 1.00 18.97 172 LEU A O 1
ATOM 1391 N N . ILE A 1 173 ? 1.204 29.912 42.854 1.00 19.10 173 ILE A N 1
ATOM 1392 C CA . ILE A 1 173 ? 2.061 31.100 42.862 1.00 19.79 173 ILE A CA 1
ATOM 1393 C C . ILE A 1 173 ? 1.802 31.957 44.098 1.00 22.24 173 ILE A C 1
ATOM 1394 O O . ILE A 1 173 ? 0.655 32.226 44.445 1.00 21.66 173 ILE A O 1
ATOM 1399 N N . PRO A 1 174 ? 2.873 32.377 44.793 1.00 24.58 174 PRO A N 1
ATOM 1400 C CA . PRO A 1 174 ? 2.702 33.209 45.993 1.00 27.24 174 PRO A CA 1
ATOM 1401 C C . PRO A 1 174 ? 1.893 34.465 45.685 1.00 29.59 174 PRO A C 1
ATOM 1402 O O . PRO A 1 174 ? 2.209 35.196 44.748 1.00 30.43 174 PRO A O 1
ATOM 1406 N N . SER A 1 175 ? 0.847 34.703 46.472 1.00 32.26 175 SER A N 1
ATOM 1407 C CA . SER A 1 175 ? -0.019 35.866 46.292 1.00 34.63 175 SER A CA 1
ATOM 1408 C C . SER A 1 175 ? -0.753 36.190 47.590 1.00 35.53 175 SER A C 1
ATOM 1409 O O . SER A 1 175 ? -0.575 35.435 48.571 1.00 36.50 175 SER A O 1
ATOM 1412 N N . THR B 1 3 ? 23.681 -9.975 34.247 1.00 37.25 3 THR B N 1
ATOM 1413 C CA . THR B 1 3 ? 23.701 -11.436 34.530 1.00 36.82 3 THR B CA 1
ATOM 1414 C C . THR B 1 3 ? 23.414 -12.241 33.270 1.00 35.29 3 THR B C 1
ATOM 1415 O O . THR B 1 3 ? 24.308 -12.897 32.735 1.00 35.93 3 THR B O 1
ATOM 1419 N N . SER B 1 4 ? 22.173 -12.201 32.793 1.00 33.33 4 SER B N 1
ATOM 1420 C CA . SER B 1 4 ? 21.828 -12.938 31.585 1.00 30.51 4 SER B CA 1
ATOM 1421 C C . SER B 1 4 ? 22.471 -12.245 30.389 1.00 28.84 4 SER B C 1
ATOM 1422 O O . SER B 1 4 ? 22.790 -11.047 30.439 1.00 27.47 4 SER B O 1
ATOM 1425 N N . LYS B 1 5 ? 22.676 -13.004 29.318 1.00 27.16 5 LYS B N 1
ATOM 1426 C CA . LYS B 1 5 ? 23.285 -12.454 28.116 1.00 25.32 5 LYS B CA 1
ATOM 1427 C C . LYS B 1 5 ? 22.352 -11.418 27.502 1.00 23.23 5 LYS B C 1
ATOM 1428 O O . LYS B 1 5 ? 22.801 -10.388 27.011 1.00 21.17 5 LYS B O 1
ATOM 1434 N N . LYS B 1 6 ? 21.056 -11.705 27.531 1.00 21.11 6 LYS B N 1
ATOM 1435 C CA . LYS B 1 6 ? 20.057 -10.787 26.987 1.00 19.89 6 LYS B CA 1
ATOM 1436 C C . LYS B 1 6 ? 20.173 -9.434 27.691 1.00 18.31 6 LYS B C 1
ATOM 1437 O O . LYS B 1 6 ? 20.198 -8.385 27.036 1.00 17.53 6 LYS B O 1
ATOM 1443 N N . GLU B 1 7 ? 20.263 -9.445 29.015 1.00 17.67 7 GLU B N 1
ATOM 1444 C CA . GLU B 1 7 ? 20.391 -8.201 29.758 1.00 17.31 7 GLU B CA 1
ATOM 1445 C C . GLU B 1 7 ? 21.685 -7.458 29.436 1.00 16.37 7 GLU B C 1
ATOM 1446 O O . GLU B 1 7 ? 21.688 -6.238 29.302 1.00 15.88 7 GLU B O 1
ATOM 1452 N N . MET B 1 8 ? 22.795 -8.186 29.324 1.00 16.34 8 MET B N 1
ATOM 1453 C CA . MET B 1 8 ? 24.064 -7.557 28.990 1.00 15.80 8 MET B CA 1
ATOM 1454 C C . MET B 1 8 ? 23.970 -6.881 27.621 1.00 14.05 8 MET B C 1
ATOM 1455 O O . MET B 1 8 ? 24.466 -5.775 27.434 1.00 14.75 8 MET B O 1
ATOM 1460 N N . ILE B 1 9 ? 23.347 -7.546 26.656 1.00 12.95 9 ILE B N 1
ATOM 1461 C CA . ILE B 1 9 ? 23.207 -6.952 25.329 1.00 12.98 9 ILE B CA 1
ATOM 1462 C C . ILE B 1 9 ? 22.416 -5.630 25.429 1.00 11.99 9 ILE B C 1
ATOM 1463 O O . ILE B 1 9 ? 22.808 -4.616 24.866 1.00 11.96 9 ILE B O 1
ATOM 1468 N N . LEU B 1 10 ? 21.300 -5.665 26.149 1.00 11.45 10 LEU B N 1
ATOM 1469 C CA . LEU B 1 10 ? 20.460 -4.479 26.329 1.00 11.31 10 LEU B CA 1
ATOM 1470 C C . LEU B 1 10 ? 21.186 -3.351 27.057 1.00 11.85 10 LEU B C 1
ATOM 1471 O O . LEU B 1 10 ? 21.082 -2.182 26.664 1.00 11.81 10 LEU B O 1
ATOM 1476 N N . ARG B 1 11 ? 21.930 -3.684 28.111 1.00 12.78 11 ARG B N 1
ATOM 1477 C CA . ARG B 1 11 ? 22.662 -2.647 28.846 1.00 13.35 11 ARG B CA 1
ATOM 1478 C C . ARG B 1 11 ? 23.684 -1.990 27.919 1.00 12.83 11 ARG B C 1
ATOM 1479 O O . ARG B 1 11 ? 23.910 -0.783 27.964 1.00 13.42 11 ARG B O 1
ATOM 1487 N N . THR B 1 12 ? 24.305 -2.797 27.069 1.00 12.56 12 THR B N 1
ATOM 1488 C CA . THR B 1 12 ? 25.293 -2.275 26.138 1.00 12.80 12 THR B CA 1
ATOM 1489 C C . THR B 1 12 ? 24.631 -1.355 25.112 1.00 12.18 12 THR B C 1
ATOM 1490 O O . THR B 1 12 ? 25.154 -0.292 24.767 1.00 12.64 12 THR B O 1
ATOM 1494 N N . ALA B 1 13 ? 23.459 -1.762 24.617 1.00 11.75 13 ALA B N 1
ATOM 1495 C CA . ALA B 1 13 ? 22.723 -0.943 23.660 1.00 11.13 13 ALA B CA 1
ATOM 1496 C C . ALA B 1 13 ? 22.284 0.385 24.267 1.00 11.83 13 ALA B C 1
ATOM 1497 O O . ALA B 1 13 ? 22.336 1.427 23.600 1.00 12.11 13 ALA B O 1
ATOM 1499 N N . ILE B 1 14 ? 21.852 0.345 25.521 1.00 12.67 14 ILE B N 1
ATOM 1500 C CA . ILE B 1 14 ? 21.434 1.574 26.206 1.00 14.10 14 ILE B CA 1
ATOM 1501 C C . ILE B 1 14 ? 22.616 2.546 26.337 1.00 15.69 14 ILE B C 1
ATOM 1502 O O . ILE B 1 14 ? 22.483 3.739 26.048 1.00 15.98 14 ILE B O 1
ATOM 1507 N N . ASP B 1 15 ? 23.780 2.037 26.718 1.00 16.47 15 ASP B N 1
ATOM 1508 C CA . ASP B 1 15 ? 24.947 2.920 26.807 1.00 17.48 15 ASP B CA 1
ATOM 1509 C C . ASP B 1 15 ? 25.302 3.486 25.432 1.00 17.22 15 ASP B C 1
ATOM 1510 O O . ASP B 1 15 ? 25.622 4.674 25.279 1.00 17.86 15 ASP B O 1
ATOM 1515 N N . TYR B 1 16 ? 25.226 2.639 24.408 1.00 15.54 16 TYR B N 1
ATOM 1516 C CA . TYR B 1 16 ? 25.541 3.068 23.054 1.00 15.25 16 TYR B CA 1
ATOM 1517 C C . TYR B 1 16 ? 24.719 4.252 22.535 1.00 16.73 16 TYR B C 1
ATOM 1518 O O . TYR B 1 16 ? 25.259 5.181 21.922 1.00 16.39 16 TYR B O 1
ATOM 1527 N N . ILE B 1 17 ? 23.413 4.246 22.768 1.00 16.24 17 ILE B N 1
ATOM 1528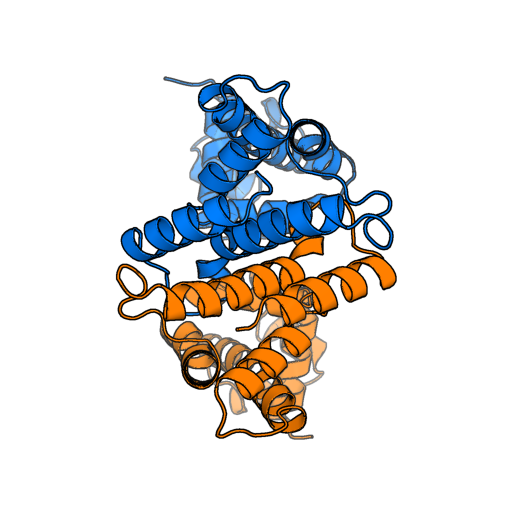 C CA . ILE B 1 17 ? 22.602 5.326 22.225 1.00 17.93 17 ILE B CA 1
ATOM 1529 C C . ILE B 1 17 ? 22.843 6.662 22.896 1.00 18.07 17 ILE B C 1
ATOM 1530 O O . ILE B 1 17 ? 22.555 7.708 22.312 1.00 19.41 17 ILE B O 1
ATOM 1535 N N . GLY B 1 18 ? 23.369 6.625 24.112 1.00 18.42 18 GLY B N 1
ATOM 1536 C CA . GLY B 1 18 ? 23.679 7.863 24.793 1.00 20.21 18 GLY B CA 1
ATOM 1537 C C . GLY B 1 18 ? 24.949 8.452 24.199 1.00 21.12 18 GLY B C 1
ATOM 1538 O O . GLY B 1 18 ? 25.047 9.670 24.002 1.00 20.94 18 GLY B O 1
ATOM 1539 N N . GLU B 1 19 ? 25.919 7.587 23.904 1.00 21.34 19 GLU B N 1
ATOM 1540 C CA . GLU B 1 19 ? 27.203 8.028 23.362 1.00 22.53 19 GLU B CA 1
ATOM 1541 C C . GLU B 1 19 ? 27.127 8.377 21.890 1.00 22.55 19 GLU B C 1
ATOM 1542 O O . GLU B 1 19 ? 27.773 9.323 21.427 1.00 22.65 19 GLU B O 1
ATOM 1548 N N . TYR B 1 20 ? 26.338 7.613 21.147 1.00 21.56 20 TYR B N 1
ATOM 1549 C CA . TYR B 1 20 ? 26.201 7.824 19.714 1.00 21.30 20 TYR B CA 1
ATOM 1550 C C . TYR B 1 20 ? 24.783 8.297 19.421 1.00 20.72 20 TYR B C 1
ATOM 1551 O O . TYR B 1 20 ? 24.507 9.491 19.526 1.00 21.15 20 TYR B O 1
ATOM 1560 N N . SER B 1 21 ? 23.879 7.389 19.075 1.00 19.98 21 SER B N 1
ATOM 1561 C CA . SER B 1 21 ? 22.500 7.791 18.826 1.00 18.93 21 SER B CA 1
ATOM 1562 C C . SER B 1 21 ? 21.633 6.565 18.583 1.00 18.35 21 SER B C 1
ATOM 1563 O O . SER B 1 21 ? 22.149 5.480 18.321 1.00 17.06 21 SER B O 1
ATOM 1566 N N . LEU B 1 22 ? 20.320 6.733 18.687 1.00 17.89 22 LEU B N 1
ATOM 1567 C CA . LEU B 1 22 ? 19.408 5.642 18.409 1.00 18.30 22 LEU B CA 1
ATOM 1568 C C . LEU B 1 22 ? 19.481 5.360 16.920 1.00 18.79 22 LEU B C 1
ATOM 1569 O O . LEU B 1 22 ? 19.424 4.213 16.492 1.00 18.56 22 LEU B O 1
ATOM 1574 N N . GLU B 1 23 ? 19.633 6.417 16.127 1.00 18.51 23 GLU B N 1
ATOM 1575 C CA . GLU B 1 23 ? 19.671 6.266 14.689 1.00 19.84 23 GLU B CA 1
ATOM 1576 C C . GLU B 1 23 ? 20.786 5.355 14.157 1.00 18.98 23 GLU B C 1
ATOM 1577 O O . GLU B 1 23 ? 20.572 4.645 13.166 1.00 20.13 23 GLU B O 1
ATOM 1583 N N . THR B 1 24 ? 21.951 5.348 14.802 1.00 18.76 24 THR B N 1
ATOM 1584 C CA . THR B 1 24 ? 23.049 4.488 14.360 1.00 18.33 24 THR B CA 1
ATOM 1585 C C . THR B 1 24 ? 23.147 3.154 15.105 1.00 18.09 24 THR B C 1
ATOM 1586 O O . THR B 1 24 ? 24.067 2.365 14.861 1.00 18.11 24 THR B O 1
ATOM 1590 N N . LEU B 1 25 ? 22.212 2.892 16.010 1.00 17.01 25 LEU B N 1
ATOM 1591 C CA . LEU B 1 25 ? 22.201 1.609 16.713 1.00 16.31 25 LEU B CA 1
ATOM 1592 C C . LEU B 1 25 ? 21.686 0.614 15.680 1.00 16.19 25 LEU B C 1
ATOM 1593 O O . LEU B 1 25 ? 20.581 0.763 15.154 1.00 16.76 25 LEU B O 1
ATOM 1598 N N . SER B 1 26 ? 22.496 -0.396 15.378 1.00 15.56 26 SER B N 1
ATOM 1599 C CA . SER B 1 26 ? 22.136 -1.401 14.392 1.00 15.76 26 SER B CA 1
ATOM 1600 C C . SER B 1 26 ? 22.759 -2.697 14.874 1.00 13.96 26 SER B C 1
ATOM 1601 O O . SER B 1 26 ? 23.537 -2.687 15.826 1.00 14.15 26 SER B O 1
ATOM 1604 N N . TYR B 1 27 ? 22.447 -3.803 14.209 1.00 14.40 27 TYR B N 1
ATOM 1605 C CA . TYR B 1 27 ? 23.076 -5.056 14.602 1.00 14.47 27 TYR B CA 1
ATOM 1606 C C . TYR B 1 27 ? 24.600 -4.920 14.428 1.00 15.01 27 TYR B C 1
ATOM 1607 O O . TYR B 1 27 ? 25.354 -5.458 15.233 1.00 14.66 27 TYR B O 1
ATOM 1616 N N . ASP B 1 28 ? 25.031 -4.177 13.409 1.00 15.27 28 ASP B N 1
ATOM 1617 C CA . ASP B 1 28 ? 26.465 -4.002 13.189 1.00 16.51 28 ASP B CA 1
ATOM 1618 C C . ASP B 1 28 ? 27.144 -3.236 14.318 1.00 15.48 28 ASP B C 1
ATOM 1619 O O . ASP B 1 28 ? 28.178 -3.679 14.848 1.00 15.70 28 ASP B O 1
ATOM 1624 N N . SER B 1 29 ? 26.582 -2.093 14.707 1.00 14.60 29 SER B N 1
ATOM 1625 C CA . SER B 1 29 ? 27.210 -1.324 15.760 1.00 13.77 29 SER B CA 1
ATOM 1626 C C . SER B 1 29 ? 27.081 -1.997 17.127 1.00 13.36 29 SER B C 1
ATOM 1627 O O . SER B 1 29 ? 27.976 -1.883 17.972 1.00 14.13 29 SER B O 1
ATOM 1630 N N . LEU B 1 30 ? 25.994 -2.734 17.347 1.00 13.17 30 LEU B N 1
ATOM 1631 C CA . LEU B 1 30 ? 25.830 -3.421 18.619 1.00 12.33 30 LEU B CA 1
ATOM 1632 C C . LEU B 1 30 ? 26.744 -4.654 18.687 1.00 12.85 30 LEU B C 1
ATOM 1633 O O . LEU B 1 30 ? 27.205 -5.008 19.767 1.00 12.05 30 LEU B O 1
ATOM 1638 N N . ALA B 1 31 ? 27.014 -5.283 17.541 1.00 13.27 31 ALA B N 1
ATOM 1639 C CA . ALA B 1 31 ? 27.946 -6.417 17.512 1.00 14.19 31 ALA B CA 1
ATOM 1640 C C . ALA B 1 31 ? 29.331 -5.888 17.920 1.00 15.17 31 ALA B C 1
ATOM 1641 O O . ALA B 1 31 ? 30.011 -6.512 18.727 1.00 15.90 31 ALA B O 1
ATOM 1643 N N . GLU B 1 32 ? 29.745 -4.748 17.370 1.00 15.60 32 GLU B N 1
ATOM 1644 C CA . GLU B 1 32 ? 31.038 -4.182 17.746 1.00 17.80 32 GLU B CA 1
ATOM 1645 C C . GLU B 1 32 ? 31.074 -3.856 19.242 1.00 17.72 32 GLU B C 1
ATOM 1646 O O . GLU B 1 32 ? 32.039 -4.160 19.927 1.00 18.63 32 GLU B O 1
ATOM 1652 N N . ALA B 1 33 ? 30.009 -3.243 19.748 1.00 16.63 33 ALA B N 1
ATOM 1653 C CA . ALA B 1 33 ? 29.945 -2.830 21.144 1.00 16.38 33 ALA B CA 1
ATOM 1654 C C . ALA B 1 33 ? 29.925 -3.979 22.133 1.00 16.18 33 ALA B C 1
ATOM 1655 O O . ALA B 1 33 ? 30.482 -3.860 23.226 1.00 16.76 33 ALA B O 1
ATOM 1657 N N . THR B 1 34 ? 29.267 -5.079 21.770 1.00 15.74 34 THR B N 1
ATOM 1658 C CA . THR B 1 34 ? 29.160 -6.238 22.649 1.00 16.03 34 THR B CA 1
ATOM 1659 C C . THR B 1 34 ? 30.226 -7.300 22.437 1.00 17.19 34 THR B C 1
ATOM 1660 O O . THR B 1 34 ? 30.480 -8.099 23.340 1.00 18.46 34 THR B O 1
ATOM 1664 N N . GLY B 1 35 ? 30.824 -7.317 21.254 1.00 17.23 35 GLY B N 1
ATOM 1665 C CA . GLY B 1 35 ? 31.809 -8.344 20.935 1.00 19.08 35 GLY B CA 1
ATOM 1666 C C . GLY B 1 35 ? 31.138 -9.612 20.422 1.00 19.83 35 GLY B C 1
ATOM 1667 O O . GLY B 1 35 ? 31.805 -10.602 20.093 1.00 22.14 35 GLY B O 1
ATOM 1668 N N . LEU B 1 36 ? 29.809 -9.605 20.346 1.00 19.44 36 LEU B N 1
ATOM 1669 C CA . LEU B 1 36 ? 29.073 -10.776 19.879 1.00 19.82 36 LEU B CA 1
ATOM 1670 C C . LEU B 1 36 ? 28.886 -10.714 18.376 1.00 19.57 36 LEU B C 1
ATOM 1671 O O . LEU B 1 36 ? 29.031 -9.663 17.766 1.00 19.78 36 LEU B O 1
ATOM 1676 N N . SER B 1 37 ? 28.598 -11.853 17.759 1.00 20.11 37 SER B N 1
ATOM 1677 C CA . SER B 1 37 ? 28.362 -11.836 16.330 1.00 20.56 37 SER B CA 1
ATOM 1678 C C . SER B 1 37 ? 26.924 -11.372 16.094 1.00 20.57 37 SER B C 1
ATOM 1679 O O . SER B 1 37 ? 26.081 -11.436 17.000 1.00 20.20 37 SER B O 1
ATOM 1682 N N . LYS B 1 38 ? 26.657 -10.914 14.876 1.00 22.02 38 LYS B N 1
ATOM 1683 C CA . LYS B 1 38 ? 25.316 -10.476 14.523 1.00 23.34 38 LYS B CA 1
ATOM 1684 C C . LYS B 1 38 ? 24.326 -11.616 14.719 1.00 23.45 38 LYS B C 1
ATOM 1685 O O . LYS B 1 38 ? 23.216 -11.395 15.193 1.00 22.55 38 LYS B O 1
ATOM 1691 N N . SER B 1 39 ? 24.721 -12.839 14.362 1.00 23.47 39 SER B N 1
ATOM 1692 C CA . SER B 1 39 ? 23.847 -13.996 14.546 1.00 24.04 39 SER B CA 1
ATOM 1693 C C . SER B 1 39 ? 23.503 -14.176 16.018 1.00 23.28 39 SER B C 1
ATOM 1694 O O . SER B 1 39 ? 22.364 -14.502 16.372 1.00 23.07 39 SER B O 1
ATOM 1697 N N . GLY B 1 40 ? 24.495 -13.972 16.877 1.00 21.76 40 GLY B N 1
ATOM 1698 C CA . GLY B 1 40 ? 24.277 -14.112 18.299 1.00 20.91 40 GLY B CA 1
ATOM 1699 C C . GLY B 1 40 ? 23.275 -13.083 18.789 1.00 20.34 40 GLY B C 1
ATOM 1700 O O . GLY B 1 40 ? 22.433 -13.367 19.637 1.00 21.52 40 GLY B O 1
ATOM 1701 N N . LEU B 1 41 ? 23.371 -11.876 18.252 1.00 19.27 41 LEU B N 1
ATOM 1702 C CA . LEU B 1 41 ? 22.450 -10.819 18.651 1.00 17.57 41 LEU B CA 1
ATOM 1703 C C . LEU B 1 41 ? 21.032 -11.133 18.184 1.00 18.95 41 LEU B C 1
ATOM 1704 O O . LEU B 1 41 ? 20.067 -10.976 18.945 1.00 17.98 41 LEU B O 1
ATOM 1709 N N . ILE B 1 42 ? 20.920 -11.591 16.943 1.00 19.28 42 ILE B N 1
ATOM 1710 C CA . ILE B 1 42 ? 19.621 -11.922 16.370 1.00 21.00 42 ILE B CA 1
ATOM 1711 C C . ILE B 1 42 ? 18.933 -13.032 17.155 1.00 21.90 42 ILE B C 1
ATOM 1712 O O . ILE B 1 42 ? 17.711 -13.025 17.303 1.00 21.68 42 ILE B O 1
ATOM 1717 N N . TYR B 1 43 ? 19.703 -13.974 17.691 1.00 22.44 43 TYR B N 1
ATOM 1718 C CA . TYR B 1 43 ? 19.105 -15.047 18.475 1.00 23.31 43 TYR B CA 1
ATOM 1719 C C . TYR B 1 43 ? 18.318 -14.475 19.657 1.00 22.56 43 TYR B C 1
ATOM 1720 O O . TYR B 1 43 ? 17.240 -14.953 20.001 1.00 23.85 43 TYR B O 1
ATOM 1729 N N . HIS B 1 44 ? 18.848 -13.426 20.267 1.00 21.16 44 HIS B N 1
ATOM 1730 C CA . HIS B 1 44 ? 18.194 -12.810 21.406 1.00 19.88 44 HIS B CA 1
ATOM 1731 C C . HIS B 1 44 ? 17.164 -11.745 21.017 1.00 18.09 44 HIS B C 1
ATOM 1732 O O . HIS B 1 44 ? 16.157 -11.580 21.704 1.00 18.25 44 HIS B O 1
ATOM 1739 N N . PHE B 1 45 ? 17.424 -11.041 19.918 1.00 15.41 45 PHE B N 1
ATOM 1740 C CA . PHE B 1 45 ? 16.534 -9.955 19.448 1.00 14.83 45 PHE B CA 1
ATOM 1741 C C . PHE B 1 45 ? 16.340 -10.182 17.979 1.00 14.25 45 PHE B C 1
ATOM 1742 O O . PHE B 1 45 ? 17.113 -9.706 17.156 1.00 14.84 45 PHE B O 1
ATOM 1750 N N . PRO B 1 46 ? 15.249 -10.892 17.620 1.00 15.32 46 PRO B N 1
ATOM 1751 C CA . PRO B 1 46 ? 15.007 -11.198 16.209 1.00 15.59 46 PRO B CA 1
ATOM 1752 C C . PRO B 1 46 ? 14.810 -10.093 15.201 1.00 14.79 46 PRO B C 1
ATOM 1753 O O . PRO B 1 46 ? 14.904 -10.325 14.006 1.00 16.39 46 PRO B O 1
ATOM 1757 N N . SER B 1 47 ? 14.493 -8.892 15.676 1.00 14.02 47 SER B N 1
ATOM 1758 C CA . SER B 1 47 ? 14.311 -7.748 14.798 1.00 13.57 47 SER B CA 1
ATOM 1759 C C . SER B 1 47 ? 14.803 -6.494 15.544 1.00 13.10 47 SER B C 1
ATOM 1760 O O . SER B 1 47 ? 14.903 -6.495 16.775 1.00 13.31 47 SER B O 1
ATOM 1763 N N . ARG B 1 48 ? 15.095 -5.433 14.809 1.00 13.33 48 ARG B N 1
ATOM 1764 C CA . ARG B 1 48 ? 15.547 -4.210 15.447 1.00 14.00 48 ARG B CA 1
ATOM 1765 C C . ARG B 1 48 ? 14.425 -3.660 16.342 1.00 13.03 48 ARG B C 1
ATOM 1766 O O . ARG B 1 48 ? 14.686 -3.095 17.407 1.00 13.25 48 ARG B O 1
ATOM 1774 N N . HIS B 1 49 ? 13.175 -3.826 15.913 1.00 12.47 49 HIS B N 1
ATOM 1775 C CA . HIS B 1 49 ? 12.054 -3.375 16.731 1.00 11.68 49 HIS B CA 1
ATOM 1776 C C . HIS B 1 49 ? 12.068 -4.097 18.077 1.00 10.88 49 HIS B C 1
ATOM 1777 O O . HIS B 1 49 ? 11.838 -3.485 19.125 1.00 11.10 49 HIS B O 1
ATOM 1784 N N . ALA B 1 50 ? 12.305 -5.404 18.048 1.00 11.22 50 ALA B N 1
ATOM 1785 C CA . ALA B 1 50 ? 12.348 -6.184 19.273 1.00 10.56 50 ALA B CA 1
ATOM 1786 C C . ALA B 1 50 ? 13.517 -5.724 20.184 1.00 9.84 50 ALA B C 1
ATOM 1787 O O . ALA B 1 50 ? 13.384 -5.722 21.416 1.00 10.52 50 ALA B O 1
ATOM 1789 N N . LEU B 1 51 ? 14.642 -5.333 19.564 1.00 10.30 51 LEU B N 1
ATOM 1790 C CA . LEU B 1 51 ? 15.793 -4.850 20.332 1.00 10.04 51 LEU B CA 1
ATOM 1791 C C . LEU B 1 51 ? 15.398 -3.581 21.090 1.00 9.15 51 LEU B C 1
ATOM 1792 O O . LEU B 1 51 ? 15.594 -3.485 22.296 1.00 10.69 51 LEU B O 1
ATOM 1797 N N . LEU B 1 52 ? 14.808 -2.624 20.373 1.00 10.24 52 LEU B N 1
ATOM 1798 C CA . LEU B 1 52 ? 14.383 -1.377 21.006 1.00 9.55 52 LEU B CA 1
ATOM 1799 C C . LEU B 1 52 ? 13.349 -1.647 22.083 1.00 9.18 52 LEU B C 1
ATOM 1800 O O . LEU B 1 52 ? 13.406 -1.067 23.162 1.00 9.36 52 LEU B O 1
ATOM 1805 N N . LEU B 1 53 ? 12.391 -2.520 21.782 1.00 9.19 53 LEU B N 1
ATOM 1806 C CA . LEU B 1 53 ? 11.379 -2.846 22.768 1.00 9.07 53 LEU B CA 1
ATOM 1807 C C . LEU B 1 53 ? 12.001 -3.385 24.052 1.00 8.82 53 LEU B C 1
ATOM 1808 O O . LEU B 1 53 ? 11.605 -3.028 25.159 1.00 9.48 53 LEU B O 1
ATOM 1813 N N . GLY B 1 54 ? 12.994 -4.262 23.876 1.00 8.95 54 GLY B N 1
ATOM 1814 C CA . GLY B 1 54 ? 13.679 -4.821 25.031 1.00 9.28 54 GLY B CA 1
ATOM 1815 C C . GLY B 1 54 ? 14.346 -3.747 25.869 1.00 8.19 54 GLY B C 1
ATOM 1816 O O . GLY B 1 54 ? 14.396 -3.861 27.089 1.00 10.23 54 GLY B O 1
ATOM 1817 N N . MET B 1 55 ? 14.871 -2.710 25.214 1.00 8.60 55 MET B N 1
ATOM 1818 C CA . MET B 1 55 ? 15.517 -1.607 25.945 1.00 8.57 55 MET B CA 1
ATOM 1819 C C . MET B 1 55 ? 14.503 -0.842 26.802 1.00 8.40 55 MET B C 1
ATOM 1820 O O . MET B 1 55 ? 14.757 -0.553 27.967 1.00 9.19 55 MET B O 1
ATOM 1825 N N . HIS B 1 56 ? 13.341 -0.530 26.217 1.00 8.71 56 HIS B N 1
ATOM 1826 C CA . HIS B 1 56 ? 12.271 0.157 26.946 1.00 8.40 56 HIS B CA 1
ATOM 1827 C C . HIS B 1 56 ? 11.811 -0.717 28.128 1.00 9.07 56 HIS B C 1
ATOM 1828 O O . HIS B 1 56 ? 11.605 -0.231 29.241 1.00 10.28 56 HIS B O 1
ATOM 1835 N N . GLU B 1 57 ? 11.615 -2.012 27.855 1.00 8.95 57 GLU B N 1
ATOM 1836 C CA . GLU B 1 57 ? 11.162 -2.908 28.912 1.00 9.44 57 GLU B CA 1
ATOM 1837 C C . GLU B 1 57 ? 12.140 -2.993 30.078 1.00 9.59 57 GLU B C 1
ATOM 1838 O O . GLU B 1 57 ? 11.748 -3.033 31.257 1.00 10.11 57 GLU B O 1
ATOM 1844 N N . LEU B 1 58 ? 13.425 -3.057 29.747 1.00 10.12 58 LEU B N 1
ATOM 1845 C CA . LEU B 1 58 ? 14.425 -3.149 30.808 1.00 10.05 58 LEU B CA 1
ATOM 1846 C C . LEU B 1 58 ? 14.448 -1.896 31.673 1.00 9.68 58 LEU B C 1
ATOM 1847 O O . LEU B 1 58 ? 14.490 -1.987 32.901 1.00 11.37 58 LEU B O 1
ATOM 1852 N N . LEU B 1 59 ? 14.430 -0.726 31.039 1.00 10.13 59 LEU B N 1
ATOM 1853 C CA . LEU B 1 59 ? 14.446 0.496 31.814 1.00 10.15 59 LEU B CA 1
ATOM 1854 C C . LEU B 1 59 ? 13.181 0.634 32.660 1.00 9.21 59 LEU B C 1
ATOM 1855 O O . LEU B 1 59 ? 13.247 1.089 33.794 1.00 9.82 59 LEU B O 1
ATOM 1860 N N . ALA B 1 60 ? 12.028 0.237 32.117 1.00 9.46 60 ALA B N 1
ATOM 1861 C CA . ALA B 1 60 ? 10.798 0.313 32.895 1.00 9.90 60 ALA B CA 1
ATOM 1862 C C . ALA B 1 60 ? 10.897 -0.626 34.109 1.00 10.47 60 ALA B C 1
ATOM 1863 O O . ALA B 1 60 ? 10.478 -0.277 35.216 1.00 11.13 60 ALA B O 1
ATOM 1865 N N . ASP B 1 61 ? 11.453 -1.813 33.886 1.00 11.58 61 ASP B N 1
ATOM 1866 C CA . ASP B 1 61 ? 11.615 -2.765 34.977 1.00 12.57 61 ASP B CA 1
ATOM 1867 C C . ASP B 1 61 ? 12.584 -2.246 36.043 1.00 12.11 61 ASP B C 1
ATOM 1868 O O . ASP B 1 61 ? 12.355 -2.452 37.231 1.00 12.48 61 ASP B O 1
ATOM 1873 N N . ASP B 1 62 ? 13.679 -1.605 35.624 1.00 11.23 62 ASP B N 1
ATOM 1874 C CA . ASP B 1 62 ? 14.620 -1.041 36.592 1.00 12.11 62 ASP B CA 1
ATOM 1875 C C . ASP B 1 62 ? 13.888 -0.034 37.502 1.00 12.28 62 ASP B C 1
ATOM 1876 O O . ASP B 1 62 ? 14.114 0.014 38.708 1.00 13.68 62 ASP B O 1
ATOM 1881 N N . TRP B 1 63 ? 13.028 0.799 36.913 1.00 12.20 63 TRP B N 1
ATOM 1882 C CA . TRP B 1 63 ? 12.311 1.783 37.701 1.00 11.17 63 TRP B CA 1
ATOM 1883 C C . TRP B 1 63 ? 11.348 1.083 38.664 1.00 10.42 63 TRP B C 1
ATOM 1884 O O . TRP B 1 63 ? 11.286 1.422 39.856 1.00 11.46 63 TRP B O 1
ATOM 1895 N N . ASP B 1 64 ? 10.606 0.110 38.153 1.00 11.13 64 ASP B N 1
ATOM 1896 C CA . ASP B 1 64 ? 9.679 -0.629 39.006 1.00 12.07 64 ASP B CA 1
ATOM 1897 C C . ASP B 1 64 ? 10.423 -1.244 40.218 1.00 12.60 64 ASP B C 1
ATOM 1898 O O . ASP B 1 64 ? 9.940 -1.183 41.351 1.00 13.12 64 ASP B O 1
ATOM 1903 N N . LYS B 1 65 ? 11.591 -1.832 39.979 1.00 12.86 65 LYS B N 1
ATOM 1904 C CA . LYS B 1 65 ? 12.365 -2.447 41.062 1.00 14.39 65 LYS B CA 1
ATOM 1905 C C . LYS B 1 65 ? 12.794 -1.426 42.101 1.00 14.72 65 LYS B C 1
ATOM 1906 O O . LYS B 1 65 ? 12.714 -1.697 43.301 1.00 15.31 65 LYS B O 1
ATOM 1912 N N . GLU B 1 66 ? 13.278 -0.265 41.666 1.00 14.21 66 GLU B N 1
ATOM 1913 C CA . GLU B 1 66 ? 13.685 0.775 42.606 1.00 14.07 66 GLU B CA 1
ATOM 1914 C C . GLU B 1 66 ? 12.475 1.244 43.423 1.00 14.66 66 GLU B C 1
ATOM 1915 O O . GLU B 1 66 ? 12.567 1.406 44.644 1.00 14.83 66 GLU B O 1
ATOM 1921 N N . LEU B 1 67 ? 11.334 1.453 42.765 1.00 12.69 67 LEU B N 1
ATOM 1922 C CA . LEU B 1 67 ? 10.139 1.883 43.482 1.00 13.53 67 LEU B CA 1
ATOM 1923 C C . LEU B 1 67 ? 9.712 0.851 44.534 1.00 14.11 67 LEU B C 1
ATOM 1924 O O . LEU B 1 67 ? 9.386 1.223 45.679 1.00 14.74 67 LEU B O 1
ATOM 1929 N N . ARG B 1 68 ? 9.697 -0.425 44.156 1.00 15.18 68 ARG B N 1
ATOM 1930 C CA . ARG B 1 68 ? 9.311 -1.485 45.094 1.00 17.31 68 ARG B CA 1
ATOM 1931 C C . ARG B 1 68 ? 10.317 -1.548 46.239 1.00 18.18 68 ARG B C 1
ATOM 1932 O O . ARG B 1 68 ? 9.948 -1.813 47.380 1.00 18.75 68 ARG B O 1
ATOM 1940 N N . ASP B 1 69 ? 11.579 -1.271 45.952 1.00 18.53 69 ASP B N 1
ATOM 1941 C CA . ASP B 1 69 ? 12.603 -1.321 46.994 1.00 20.06 69 ASP B CA 1
ATOM 1942 C C . ASP B 1 69 ? 12.521 -0.222 48.045 1.00 20.12 69 ASP B C 1
ATOM 1943 O O . ASP B 1 69 ? 12.861 -0.447 49.210 1.00 21.56 69 ASP B O 1
ATOM 1948 N N . ILE B 1 70 ? 12.079 0.969 47.666 1.00 18.14 70 ILE B N 1
ATOM 1949 C CA . ILE B 1 70 ? 12.051 2.061 48.628 1.00 18.42 70 ILE B CA 1
ATOM 1950 C C . ILE B 1 70 ? 10.687 2.442 49.193 1.00 18.07 70 ILE B C 1
ATOM 1951 O O . ILE B 1 70 ? 10.610 3.229 50.133 1.00 19.29 70 ILE B O 1
ATOM 1956 N N . THR B 1 71 ? 9.612 1.896 48.635 1.00 18.47 71 THR B N 1
ATOM 1957 C CA . THR B 1 71 ? 8.284 2.240 49.133 1.00 19.84 71 THR B CA 1
ATOM 1958 C C . THR B 1 71 ? 8.041 1.626 50.504 1.00 22.52 71 THR B C 1
ATOM 1959 O O . THR B 1 71 ? 8.137 0.412 50.666 1.00 23.01 71 THR B O 1
ATOM 1963 N N . ARG B 1 72 ? 7.714 2.480 51.473 1.00 25.20 72 ARG B N 1
ATOM 1964 C CA . ARG B 1 72 ? 7.474 2.053 52.850 1.00 27.44 72 ARG B CA 1
ATOM 1965 C C . ARG B 1 72 ? 6.203 1.220 53.043 1.00 27.59 72 ARG B C 1
ATOM 1966 O O . ARG B 1 72 ? 6.197 0.262 53.819 1.00 28.64 72 ARG B O 1
ATOM 1974 N N . ASP B 1 73 ? 5.127 1.590 52.358 1.00 26.69 73 ASP B N 1
ATOM 1975 C CA . ASP B 1 73 ? 3.863 0.857 52.447 1.00 25.87 73 ASP B CA 1
ATOM 1976 C C . ASP B 1 73 ? 3.275 0.853 51.043 1.00 24.79 73 ASP B C 1
ATOM 1977 O O . ASP B 1 73 ? 2.696 1.845 50.606 1.00 24.28 73 ASP B O 1
ATOM 1982 N N . PRO B 1 74 ? 3.406 -0.270 50.326 1.00 24.43 74 PRO B N 1
ATOM 1983 C CA . PRO B 1 74 ? 2.879 -0.362 48.959 1.00 24.12 74 PRO B CA 1
ATOM 1984 C C . PRO B 1 74 ? 1.366 -0.282 48.807 1.00 23.90 74 PRO B C 1
ATOM 1985 O O . PRO B 1 74 ? 0.865 -0.162 47.694 1.00 23.76 74 PRO B O 1
ATOM 1989 N N . GLU B 1 75 ? 0.630 -0.355 49.913 1.00 23.44 75 GLU B N 1
ATOM 1990 C CA . GLU B 1 75 ? -0.822 -0.265 49.836 1.00 23.78 75 GLU B CA 1
ATOM 1991 C C . GLU B 1 75 ? -1.311 1.162 50.070 1.00 22.53 75 GLU B C 1
ATOM 1992 O O . GLU B 1 75 ? -2.493 1.446 49.930 1.00 21.92 75 GLU B O 1
ATOM 1998 N N . ASP B 1 76 ? -0.394 2.063 50.405 1.00 21.48 76 ASP B N 1
ATOM 1999 C CA . ASP B 1 76 ? -0.726 3.469 50.663 1.00 21.13 76 ASP B CA 1
ATOM 2000 C C . ASP B 1 76 ? -0.334 4.340 49.466 1.00 20.05 76 ASP B C 1
ATOM 2001 O O . ASP B 1 76 ? 0.855 4.554 49.212 1.00 18.75 76 ASP B O 1
ATOM 2006 N N . PRO B 1 77 ? -1.325 4.863 48.724 1.00 19.80 77 PRO B N 1
ATOM 2007 C CA . PRO B 1 77 ? -0.988 5.700 47.567 1.00 19.77 77 PRO B CA 1
ATOM 2008 C C . PRO B 1 77 ? -0.082 6.893 47.854 1.00 19.78 77 PRO B C 1
ATOM 2009 O O . PRO B 1 77 ? 0.681 7.294 46.988 1.00 19.25 77 PRO B O 1
ATOM 2013 N N . LEU B 1 78 ? -0.139 7.462 49.049 1.00 19.59 78 LEU B N 1
ATOM 2014 C CA . LEU B 1 78 ? 0.732 8.599 49.332 1.00 19.42 78 LEU B CA 1
ATOM 2015 C C . LEU B 1 78 ? 2.173 8.151 49.573 1.00 18.99 78 LEU B C 1
ATOM 2016 O O . LEU B 1 78 ? 3.109 8.912 49.315 1.00 18.98 78 LEU B O 1
ATOM 2021 N N . GLU B 1 79 ? 2.361 6.932 50.073 1.00 17.68 79 GLU B N 1
ATOM 2022 C CA . GLU B 1 79 ? 3.710 6.408 50.242 1.00 17.52 79 GLU B CA 1
ATOM 2023 C C . GLU B 1 79 ? 4.253 6.011 48.864 1.00 15.92 79 GLU B C 1
ATOM 2024 O O . GLU B 1 79 ? 5.454 6.120 48.603 1.00 15.97 79 GLU B O 1
ATOM 2030 N N . ARG B 1 80 ? 3.371 5.542 47.983 1.00 15.53 80 ARG B N 1
ATOM 2031 C CA . ARG B 1 80 ? 3.813 5.185 46.642 1.00 14.58 80 ARG B CA 1
ATOM 2032 C C . ARG B 1 80 ? 4.203 6.505 45.934 1.00 14.04 80 ARG B C 1
ATOM 2033 O O . ARG B 1 80 ? 5.207 6.554 45.221 1.00 13.61 80 ARG B O 1
ATOM 2041 N N . LEU B 1 81 ? 3.445 7.572 46.182 1.00 13.83 81 LEU B N 1
ATOM 2042 C CA . LEU B 1 81 ? 3.748 8.885 45.584 1.00 13.33 81 LEU B CA 1
ATOM 2043 C C . LEU B 1 81 ? 5.109 9.383 46.092 1.00 13.06 81 LEU B C 1
ATOM 2044 O O . LEU B 1 81 ? 5.942 9.870 45.322 1.00 13.17 81 LEU B O 1
ATOM 2049 N N . ARG B 1 82 ? 5.356 9.251 47.397 1.00 13.15 82 ARG B N 1
ATOM 2050 C CA . ARG B 1 82 ? 6.646 9.658 47.944 1.00 12.61 82 ARG B CA 1
ATOM 2051 C C . ARG B 1 82 ? 7.794 8.926 47.233 1.00 12.24 82 ARG B C 1
ATOM 2052 O O . ARG B 1 82 ? 8.819 9.546 46.882 1.00 12.34 82 ARG B O 1
ATOM 2060 N N . ALA B 1 83 ? 7.619 7.623 47.003 1.00 12.05 83 ALA B N 1
ATOM 2061 C CA . ALA B 1 83 ? 8.658 6.833 46.337 1.00 11.64 83 ALA B CA 1
ATOM 2062 C C . ALA B 1 83 ? 8.896 7.358 44.910 1.00 11.41 83 ALA B C 1
ATOM 2063 O O . ALA B 1 83 ? 10.036 7.489 44.465 1.00 11.91 83 ALA B O 1
ATOM 2065 N N . VAL B 1 84 ? 7.812 7.640 44.201 1.00 11.37 84 VAL B N 1
ATOM 2066 C CA . VAL B 1 84 ? 7.946 8.172 42.855 1.00 11.50 84 VAL B CA 1
ATOM 2067 C C . VAL B 1 84 ? 8.737 9.482 42.873 1.00 10.79 84 VAL B C 1
ATOM 2068 O O . VAL B 1 84 ? 9.673 9.659 42.089 1.00 10.61 84 VAL B O 1
ATOM 2072 N N . VAL B 1 85 ? 8.389 10.378 43.781 1.00 9.76 85 VAL B N 1
ATOM 2073 C CA . VAL B 1 85 ? 9.106 11.645 43.885 1.00 10.26 85 VAL B CA 1
ATOM 2074 C C . VAL B 1 85 ? 10.591 11.450 44.167 1.00 10.87 85 VAL B C 1
ATOM 2075 O O . VAL B 1 85 ? 11.448 12.086 43.549 1.00 11.49 85 VAL B O 1
ATOM 2079 N N . VAL B 1 86 ? 10.905 10.588 45.131 1.00 10.97 86 VAL B N 1
ATOM 2080 C CA . VAL B 1 86 ? 12.307 10.343 45.445 1.00 11.76 86 VAL B CA 1
ATOM 2081 C C . VAL B 1 86 ? 13.069 9.767 44.244 1.00 11.09 86 VAL B C 1
ATOM 2082 O O . VAL B 1 86 ? 14.187 10.199 43.959 1.00 12.30 86 VAL B O 1
ATOM 2086 N N . THR B 1 87 ? 12.471 8.813 43.520 1.00 11.19 87 THR B N 1
ATOM 2087 C CA . THR B 1 87 ? 13.201 8.250 42.369 1.00 10.88 87 THR B CA 1
ATOM 2088 C C . THR B 1 87 ? 13.421 9.280 41.261 1.00 11.50 87 THR B C 1
ATOM 2089 O O . THR B 1 87 ? 14.409 9.220 40.547 1.00 12.07 87 THR B O 1
ATOM 2093 N N . LEU B 1 88 ? 12.501 10.223 41.127 1.00 11.43 88 LEU B N 1
ATOM 2094 C CA . LEU B 1 88 ? 12.601 11.252 40.078 1.00 11.42 88 LEU B CA 1
ATOM 2095 C C . LEU B 1 88 ? 13.485 12.421 40.449 1.00 12.52 88 LEU B C 1
ATOM 2096 O O . LEU B 1 88 ? 13.733 13.297 39.625 1.00 11.99 88 LEU B O 1
ATOM 2101 N N . ALA B 1 89 ? 13.984 12.433 41.677 1.00 12.61 89 ALA B N 1
ATOM 2102 C CA . ALA B 1 89 ? 14.790 13.567 42.118 1.00 12.74 89 ALA B CA 1
ATOM 2103 C C . ALA B 1 89 ? 16.157 13.640 41.497 1.00 13.91 89 ALA B C 1
ATOM 2104 O O . ALA B 1 89 ? 16.736 14.711 41.431 1.00 14.05 89 ALA B O 1
ATOM 2106 N N . GLU B 1 90 ? 16.670 12.508 41.036 1.00 14.56 90 GLU B N 1
ATOM 2107 C CA . GLU B 1 90 ? 17.976 12.512 40.387 1.00 15.79 90 GLU B CA 1
ATOM 2108 C C . GLU B 1 90 ? 17.791 12.840 38.908 1.00 14.65 90 GLU B C 1
ATOM 2109 O O . GLU B 1 90 ? 16.810 12.427 38.309 1.00 14.08 90 GLU B O 1
ATOM 2115 N N . ASN B 1 91 ? 18.718 13.581 38.332 1.00 13.26 91 ASN B N 1
ATOM 2116 C CA . ASN B 1 91 ? 18.674 13.951 36.911 1.00 12.97 91 ASN B CA 1
ATOM 2117 C C . ASN B 1 91 ? 18.528 12.703 36.034 1.00 12.30 91 ASN B C 1
ATOM 2118 O O . ASN B 1 91 ? 19.270 11.728 36.185 1.00 12.98 91 ASN B O 1
ATOM 2123 N N . VAL B 1 92 ? 17.569 12.720 35.116 1.00 10.93 92 VAL B N 1
ATOM 2124 C CA . VAL B 1 92 ? 17.395 11.591 34.224 1.00 10.69 92 VAL B CA 1
ATOM 2125 C C . VAL B 1 92 ? 18.676 11.364 33.422 1.00 11.45 92 VAL B C 1
ATOM 2126 O O . VAL B 1 92 ? 19.339 12.317 33.012 1.00 12.98 92 VAL B O 1
ATOM 2130 N N . SER B 1 93 ? 19.018 10.101 33.204 1.00 11.74 93 SER B N 1
ATOM 2131 C CA . SER B 1 93 ? 20.214 9.806 32.405 1.00 12.19 93 SER B CA 1
ATOM 2132 C C . SER B 1 93 ? 19.956 10.110 30.920 1.00 12.03 93 SER B C 1
ATOM 2133 O O . SER B 1 93 ? 18.801 10.091 30.445 1.00 11.73 93 SER B O 1
ATOM 2136 N N . ARG B 1 94 ? 21.013 10.382 30.164 1.00 12.28 94 ARG B N 1
ATOM 2137 C CA . ARG B 1 94 ? 20.838 10.703 28.752 1.00 13.11 94 ARG B CA 1
ATOM 2138 C C . ARG B 1 94 ? 20.178 9.574 27.948 1.00 12.81 94 ARG B C 1
ATOM 2139 O O . ARG B 1 94 ? 19.213 9.814 27.211 1.00 12.50 94 ARG B O 1
ATOM 2147 N N . PRO B 1 95 ? 20.646 8.327 28.101 1.00 13.11 95 PRO B N 1
ATOM 2148 C CA . PRO B 1 95 ? 19.993 7.277 27.305 1.00 13.73 95 PRO B CA 1
ATOM 2149 C C . PRO B 1 95 ? 18.529 7.098 27.665 1.00 12.53 95 PRO B C 1
ATOM 2150 O O . PRO B 1 95 ? 17.701 6.862 26.781 1.00 12.61 95 PRO B O 1
ATOM 2154 N N . GLU B 1 96 ? 18.190 7.226 28.941 1.00 11.90 96 GLU B N 1
ATOM 2155 C CA . GLU B 1 96 ? 16.799 7.073 29.351 1.00 11.93 96 GLU B CA 1
ATOM 2156 C C . GLU B 1 96 ? 15.935 8.159 28.747 1.00 10.97 96 GLU B C 1
ATOM 2157 O O . GLU B 1 96 ? 14.845 7.893 28.250 1.00 10.01 96 GLU B O 1
ATOM 2163 N N . LEU B 1 97 ? 16.411 9.398 28.793 1.00 9.54 97 LEU B N 1
ATOM 2164 C CA . LEU B 1 97 ? 15.661 10.493 28.211 1.00 9.29 97 LEU B CA 1
ATOM 2165 C C . LEU B 1 97 ? 15.475 10.324 26.701 1.00 9.10 97 LEU B C 1
ATOM 2166 O O . LEU B 1 97 ? 14.376 10.570 26.169 1.00 8.56 97 LEU B O 1
ATOM 2171 N N . LEU B 1 98 ? 16.519 9.897 25.989 1.00 9.48 98 LEU B N 1
ATOM 2172 C CA . LEU B 1 98 ? 16.386 9.713 24.548 1.00 9.68 98 LEU B CA 1
ATOM 2173 C C . LEU B 1 98 ? 15.396 8.572 24.234 1.00 9.25 98 LEU B C 1
ATOM 2174 O O . LEU B 1 98 ? 14.623 8.666 23.282 1.00 9.25 98 LEU B O 1
ATOM 2179 N N . LEU B 1 99 ? 15.402 7.507 25.037 1.00 9.00 99 LEU B N 1
ATOM 2180 C CA . LEU B 1 99 ? 14.454 6.398 24.808 1.00 9.62 99 LEU B CA 1
ATOM 2181 C C . LEU B 1 99 ? 13.026 6.876 25.123 1.00 8.78 99 LEU B C 1
ATOM 2182 O O . LEU B 1 99 ? 12.094 6.570 24.376 1.00 9.52 99 LEU B O 1
ATOM 2187 N N . LEU B 1 100 ? 12.834 7.609 26.211 1.00 8.61 100 LEU B N 1
ATOM 2188 C CA . LEU B 1 100 ? 11.495 8.110 26.529 1.00 7.60 100 LEU B CA 1
ATOM 2189 C C . LEU B 1 100 ? 10.971 9.020 25.397 1.00 8.41 100 LEU B C 1
ATOM 2190 O O . LEU B 1 100 ? 9.795 8.963 25.050 1.00 8.49 100 LEU B O 1
ATOM 2195 N N . ILE B 1 101 ? 11.830 9.852 24.821 1.00 8.35 101 ILE B N 1
ATOM 2196 C CA . ILE B 1 101 ? 11.402 10.711 23.732 1.00 8.23 101 ILE B CA 1
ATOM 2197 C C . ILE B 1 101 ? 11.055 9.888 22.471 1.00 7.86 101 ILE B C 1
ATOM 2198 O O . ILE B 1 101 ? 10.171 10.284 21.673 1.00 8.41 101 ILE B O 1
ATOM 2203 N N . ASP B 1 102 ? 11.739 8.757 22.283 1.00 8.60 102 ASP B N 1
ATOM 2204 C CA . ASP B 1 102 ? 11.474 7.896 21.130 1.00 9.08 102 ASP B CA 1
ATOM 2205 C C . ASP B 1 102 ? 10.271 6.967 21.332 1.00 9.24 102 ASP B C 1
ATOM 2206 O O . ASP B 1 102 ? 9.692 6.494 20.347 1.00 10.59 102 ASP B O 1
ATOM 2211 N N . ALA B 1 103 ? 9.892 6.691 22.573 1.00 8.93 103 ALA B N 1
ATOM 2212 C CA . ALA B 1 103 ? 8.784 5.764 22.800 1.00 8.09 103 ALA B CA 1
ATOM 2213 C C . ALA B 1 103 ? 7.488 6.070 22.056 1.00 9.46 103 ALA B C 1
ATOM 2214 O O . ALA B 1 103 ? 6.855 5.146 21.542 1.00 8.81 103 ALA B O 1
ATOM 2216 N N . PRO B 1 104 ? 7.072 7.341 21.967 1.00 8.91 104 PRO B N 1
ATOM 2217 C CA . PRO B 1 104 ? 5.815 7.633 21.251 1.00 9.36 104 PRO B CA 1
ATOM 2218 C C . PRO B 1 104 ? 5.818 7.284 19.777 1.00 9.30 104 PRO B C 1
ATOM 2219 O O . PRO B 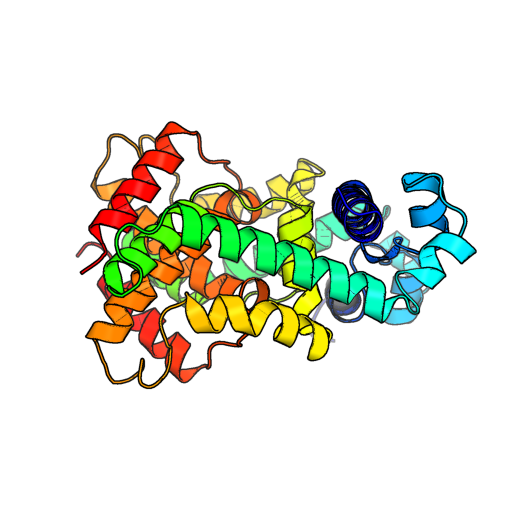1 104 ? 4.767 7.402 19.129 1.00 10.15 104 PRO B O 1
ATOM 2223 N N . SER B 1 105 ? 6.965 6.864 19.236 1.00 10.36 105 SER B N 1
ATOM 2224 C CA . SER B 1 105 ? 6.995 6.493 17.826 1.00 10.54 105 SER B CA 1
ATOM 2225 C C . SER B 1 105 ? 6.254 5.186 17.546 1.00 10.07 105 SER B C 1
ATOM 2226 O O . SER B 1 105 ? 5.958 4.879 16.392 1.00 12.21 105 SER B O 1
ATOM 2229 N N . HIS B 1 106 ? 5.966 4.402 18.587 1.00 9.53 106 HIS B N 1
ATOM 2230 C CA . HIS B 1 106 ? 5.267 3.150 18.341 1.00 9.46 106 HIS B CA 1
ATOM 2231 C C . HIS B 1 106 ? 4.469 2.727 19.564 1.00 8.90 106 HIS B C 1
ATOM 2232 O O . HIS B 1 106 ? 4.968 2.798 20.674 1.00 8.88 106 HIS B O 1
ATOM 2239 N N . PRO B 1 107 ? 3.218 2.244 19.371 1.00 8.79 107 PRO B N 1
ATOM 2240 C CA . PRO B 1 107 ? 2.443 1.838 20.548 1.00 8.48 107 PRO B CA 1
ATOM 2241 C C . PRO B 1 107 ? 3.068 0.690 21.354 1.00 8.01 107 PRO B C 1
ATOM 2242 O O . PRO B 1 107 ? 2.825 0.569 22.545 1.00 8.52 107 PRO B O 1
ATOM 2246 N N . ASP B 1 108 ? 3.869 -0.147 20.698 1.00 8.75 108 ASP B N 1
ATOM 2247 C CA . ASP B 1 108 ? 4.510 -1.244 21.411 1.00 9.41 108 ASP B CA 1
ATOM 2248 C C . ASP B 1 108 ? 5.495 -0.671 22.443 1.00 8.66 108 ASP B C 1
ATOM 2249 O O . ASP B 1 108 ? 5.625 -1.198 23.539 1.00 8.73 108 ASP B O 1
ATOM 2254 N N . PHE B 1 109 ? 6.206 0.407 22.088 1.00 8.60 109 PHE B N 1
ATOM 2255 C CA . PHE B 1 109 ? 7.155 1.013 23.039 1.00 8.76 109 PHE B CA 1
ATOM 2256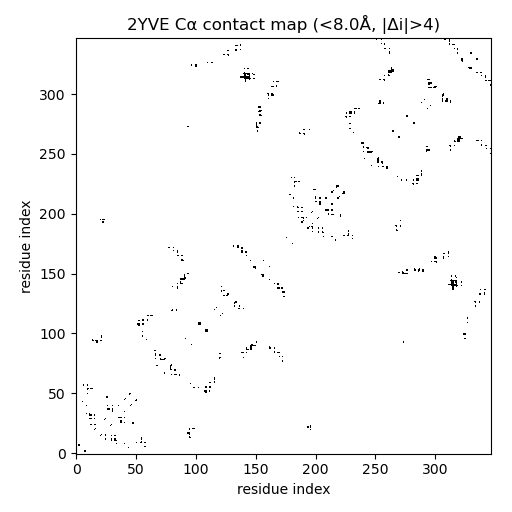 C C . PHE B 1 109 ? 6.406 1.701 24.182 1.00 7.84 109 PHE B C 1
ATOM 2257 O O . PHE B 1 109 ? 6.806 1.623 25.345 1.00 9.50 109 PHE B O 1
ATOM 2265 N N . LEU B 1 110 ? 5.332 2.424 23.850 1.00 8.03 110 LEU B N 1
ATOM 2266 C CA . LEU B 1 110 ? 4.539 3.070 24.884 1.00 8.87 110 LEU B CA 1
ATOM 2267 C C . LEU B 1 110 ? 3.978 2.010 25.829 1.00 8.19 110 LEU B C 1
ATOM 2268 O O . LEU B 1 110 ? 3.945 2.192 27.052 1.00 8.85 110 LEU B O 1
ATOM 2273 N N . ASN B 1 111 ? 3.540 0.887 25.265 1.00 7.44 111 ASN B N 1
ATOM 2274 C CA . ASN B 1 111 ? 2.985 -0.176 26.111 1.00 8.21 111 ASN B CA 1
ATOM 2275 C C . ASN B 1 111 ? 4.048 -0.777 27.046 1.00 8.85 111 ASN B C 1
ATOM 2276 O O . ASN B 1 111 ? 3.720 -1.202 28.143 1.00 9.51 111 ASN B O 1
ATOM 2281 N N . ALA B 1 112 ? 5.317 -0.814 26.617 1.00 8.51 112 ALA B N 1
ATOM 2282 C CA . ALA B 1 112 ? 6.380 -1.308 27.508 1.00 8.79 112 ALA B CA 1
ATOM 2283 C C . ALA B 1 112 ? 6.481 -0.433 28.768 1.00 8.87 112 ALA B C 1
ATOM 2284 O O . ALA B 1 112 ? 6.796 -0.923 29.836 1.00 11.01 112 ALA B O 1
ATOM 2286 N N . TRP B 1 113 ? 6.230 0.864 28.645 1.00 8.65 113 TRP B N 1
ATOM 2287 C CA . TRP B 1 113 ? 6.282 1.786 29.767 1.00 9.49 113 TRP B CA 1
ATOM 2288 C C . TRP B 1 113 ? 4.957 1.861 30.515 1.00 8.99 113 TRP B C 1
ATOM 2289 O O . TRP B 1 113 ? 4.897 2.289 31.660 1.00 9.99 113 TRP B O 1
ATOM 2300 N N . ARG B 1 114 ? 3.880 1.440 29.863 1.00 11.20 114 ARG B N 1
ATOM 2301 C CA . ARG B 1 114 ? 2.553 1.568 30.468 1.00 10.54 114 ARG B CA 1
ATOM 2302 C C . ARG B 1 114 ? 2.351 0.849 31.778 1.00 11.89 114 ARG B C 1
ATOM 2303 O O . ARG B 1 114 ? 1.730 1.402 32.669 1.00 12.41 114 ARG B O 1
ATOM 2311 N N . THR B 1 115 ? 2.872 -0.359 31.937 1.00 13.51 115 THR B N 1
ATOM 2312 C CA . THR B 1 115 ? 2.588 -0.996 33.227 1.00 15.44 115 THR B CA 1
ATOM 2313 C C . THR B 1 115 ? 3.194 -0.261 34.429 1.00 14.48 115 THR B C 1
ATOM 2314 O O . THR B 1 115 ? 2.494 0.024 35.418 1.00 14.99 115 THR B O 1
ATOM 2318 N N . VAL B 1 116 ? 4.482 0.080 34.351 1.00 13.47 116 VAL B N 1
ATOM 2319 C CA . VAL B 1 116 ? 5.057 0.776 35.476 1.00 13.08 116 VAL B CA 1
ATOM 2320 C C . VAL B 1 116 ? 4.362 2.135 35.658 1.00 12.57 116 VAL B C 1
ATOM 2321 O O . VAL B 1 116 ? 4.099 2.580 36.776 1.00 13.12 116 VAL B O 1
ATOM 2325 N N . ASN B 1 117 ? 4.044 2.821 34.571 1.00 11.00 117 ASN B N 1
ATOM 2326 C CA . ASN B 1 117 ? 3.342 4.098 34.737 1.00 11.75 117 ASN B CA 1
ATOM 2327 C C . ASN B 1 117 ? 1.968 3.893 35.398 1.00 11.58 117 ASN B C 1
ATOM 2328 O O . ASN B 1 117 ? 1.592 4.599 36.340 1.00 11.47 117 ASN B O 1
ATOM 2333 N N . HIS B 1 118 ? 1.217 2.931 34.885 1.00 10.66 118 HIS B N 1
ATOM 2334 C CA . HIS B 1 118 ? -0.118 2.659 35.393 1.00 11.60 118 HIS B CA 1
ATOM 2335 C C . HIS B 1 118 ? -0.125 2.253 36.874 1.00 11.67 118 HIS B C 1
ATOM 2336 O O . HIS B 1 118 ? -1.051 2.599 37.603 1.00 12.66 118 HIS B O 1
ATOM 2343 N N . GLN B 1 119 ? 0.913 1.548 37.311 1.00 11.84 119 GLN B N 1
ATOM 2344 C CA . GLN B 1 119 ? 0.987 1.090 38.693 1.00 12.82 119 GLN B CA 1
ATOM 2345 C C . GLN B 1 119 ? 1.495 2.115 39.687 1.00 12.86 119 GLN B C 1
ATOM 2346 O O . GLN B 1 119 ? 1.205 2.010 40.880 1.00 14.19 119 GLN B O 1
ATOM 2352 N N . TRP B 1 120 ? 2.232 3.119 39.207 1.00 11.54 120 TRP B N 1
ATOM 2353 C CA . TRP B 1 120 ? 2.834 4.088 40.117 1.00 12.26 120 TRP B CA 1
ATOM 2354 C C . TRP B 1 120 ? 2.471 5.546 39.968 1.00 13.06 120 TRP B C 1
ATOM 2355 O O . TRP B 1 120 ? 2.531 6.280 40.954 1.00 14.06 120 TRP B O 1
ATOM 2366 N N . ILE B 1 121 ? 2.145 5.990 38.759 1.00 12.66 121 ILE B N 1
ATOM 2367 C CA . ILE B 1 121 ? 1.799 7.399 38.554 1.00 13.96 121 ILE B CA 1
ATOM 2368 C C . ILE B 1 121 ? 0.348 7.655 38.930 1.00 14.38 121 ILE B C 1
ATOM 2369 O O . ILE B 1 121 ? -0.539 6.875 38.596 1.00 14.98 121 ILE B O 1
ATOM 2374 N N . PRO B 1 122 ? 0.088 8.742 39.651 1.00 14.98 122 PRO B N 1
ATOM 2375 C CA . PRO B 1 122 ? -1.303 9.016 40.020 1.00 16.17 122 PRO B CA 1
ATOM 2376 C C . PRO B 1 122 ? -2.219 9.123 38.798 1.00 16.44 122 PRO B C 1
ATOM 2377 O O . PRO B 1 122 ? -1.842 9.657 37.759 1.00 16.11 122 PRO B O 1
ATOM 2381 N N . ASP B 1 123 ? -3.424 8.573 38.935 1.00 18.19 123 ASP B N 1
ATOM 2382 C CA . ASP B 1 123 ? -4.417 8.546 37.870 1.00 19.25 123 ASP B CA 1
ATOM 2383 C C . ASP B 1 123 ? -4.892 9.939 37.428 1.00 19.17 123 ASP B C 1
ATOM 2384 O O . ASP B 1 123 ? -4.990 10.859 38.249 1.00 19.27 123 ASP B O 1
ATOM 2389 N N . THR B 1 124 ? -5.146 10.081 36.124 1.00 18.42 124 THR B N 1
ATOM 2390 C CA . THR B 1 124 ? -5.577 11.355 35.535 1.00 19.30 124 THR B CA 1
ATOM 2391 C C . THR B 1 124 ? -7.069 11.440 35.276 1.00 19.57 124 THR B C 1
ATOM 2392 O O . THR B 1 124 ? -7.566 12.494 34.881 1.00 18.54 124 THR B O 1
ATOM 2396 N N . ASP B 1 125 ? -7.791 10.347 35.483 1.00 20.83 125 ASP B N 1
ATOM 2397 C CA . ASP B 1 125 ? -9.239 10.373 35.257 1.00 23.44 125 ASP B CA 1
ATOM 2398 C C . ASP B 1 125 ? -9.901 11.360 36.221 1.00 23.25 125 ASP B C 1
ATOM 2399 O O . ASP B 1 125 ? -9.590 11.378 37.406 1.00 23.29 125 ASP B O 1
ATOM 2404 N N . ASP B 1 126 ? -10.787 12.198 35.690 1.00 23.36 126 ASP B N 1
ATOM 2405 C CA . ASP B 1 126 ? -11.532 13.179 36.487 1.00 23.27 126 ASP B CA 1
ATOM 2406 C C . ASP B 1 126 ? -10.705 14.303 37.131 1.00 21.77 126 ASP B C 1
ATOM 2407 O O . ASP B 1 126 ? -11.155 14.962 38.072 1.00 20.91 126 ASP B O 1
ATOM 2412 N N . LEU B 1 127 ? -9.502 14.523 36.618 1.00 19.91 127 LEU B N 1
ATOM 2413 C CA . LEU B 1 127 ? -8.635 15.594 37.110 1.00 18.65 127 LEU B CA 1
ATOM 2414 C C . LEU B 1 127 ? -9.401 16.936 36.986 1.00 17.79 127 LEU B C 1
ATOM 2415 O O . LEU B 1 127 ? -9.323 17.806 37.852 1.00 17.04 127 LEU B O 1
ATOM 2420 N N . GLU B 1 128 ? -10.175 17.084 35.919 1.00 16.59 128 GLU B N 1
ATOM 2421 C CA . GLU B 1 128 ? -10.906 18.335 35.710 1.00 17.10 128 GLU B CA 1
ATOM 2422 C C . GLU B 1 128 ? -11.872 18.695 36.844 1.00 17.16 128 GLU B C 1
ATOM 2423 O O . GLU B 1 128 ? -12.120 19.866 37.113 1.00 16.21 128 GLU B O 1
ATOM 2429 N N . ASN B 1 129 ? -12.406 17.690 37.529 1.00 18.01 129 ASN B N 1
ATOM 2430 C CA . ASN B 1 129 ? -13.395 17.934 38.580 1.00 19.18 129 ASN B CA 1
ATOM 2431 C C . ASN B 1 129 ? -13.040 17.505 39.988 1.00 19.47 129 ASN B C 1
ATOM 2432 O O . ASN B 1 129 ? -13.852 17.641 40.899 1.00 20.45 129 ASN B O 1
ATOM 2437 N N . ASP B 1 130 ? -11.834 16.995 40.185 1.00 18.79 130 ASP B N 1
ATOM 2438 C CA . ASP B 1 130 ? -11.443 16.502 41.497 1.00 18.54 130 ASP B CA 1
ATOM 2439 C C . ASP B 1 130 ? -10.199 17.244 41.997 1.00 18.49 130 ASP B C 1
ATOM 2440 O O . ASP B 1 130 ? -9.081 16.954 41.563 1.00 16.90 130 ASP B O 1
ATOM 2445 N N . ALA B 1 131 ? -10.380 18.206 42.898 1.00 17.47 131 ALA B N 1
ATOM 2446 C CA . ALA B 1 131 ? -9.254 18.977 43.413 1.00 18.19 131 ALA B CA 1
ATOM 2447 C C . ALA B 1 131 ? -8.223 18.135 44.151 1.00 18.00 131 ALA B C 1
ATOM 2448 O O . ALA B 1 131 ? -7.040 18.492 44.175 1.00 17.25 131 ALA B O 1
ATOM 2450 N N . HIS B 1 132 ? -8.653 17.037 44.770 1.00 18.53 132 HIS B N 1
ATOM 2451 C CA . HIS B 1 132 ? -7.694 16.200 45.465 1.00 18.69 132 HIS B CA 1
ATOM 2452 C C . HIS B 1 132 ? -6.773 15.536 44.460 1.00 17.27 132 HIS B C 1
ATOM 2453 O O . HIS B 1 132 ? -5.556 15.457 44.679 1.00 17.22 132 HIS B O 1
ATOM 2460 N N . LYS B 1 133 ? -7.347 15.031 43.376 1.00 15.85 133 LYS B N 1
ATOM 2461 C CA . LYS B 1 133 ? -6.539 14.375 42.371 1.00 15.37 133 LYS B CA 1
ATOM 2462 C C . LYS B 1 133 ? -5.599 15.389 41.734 1.00 14.40 133 LYS B C 1
ATOM 2463 O O . LYS B 1 133 ? -4.490 15.036 41.361 1.00 13.26 133 LYS B O 1
ATOM 2469 N N . ARG B 1 134 ? -6.018 16.650 41.632 1.00 13.32 134 ARG B N 1
ATOM 2470 C CA . ARG B 1 134 ? -5.137 17.672 41.068 1.00 12.70 134 ARG B CA 1
ATOM 2471 C C . ARG B 1 134 ? -3.994 17.993 42.011 1.00 12.74 134 ARG B C 1
ATOM 2472 O O . ARG B 1 134 ? -2.870 18.213 41.555 1.00 11.64 134 ARG B O 1
ATOM 2480 N N . ALA B 1 135 ? -4.254 18.014 43.317 1.00 12.83 135 ALA B N 1
ATOM 2481 C CA . ALA B 1 135 ? -3.200 18.299 44.298 1.00 13.14 135 ALA B CA 1
ATOM 2482 C C . ALA B 1 135 ? -2.132 17.204 44.251 1.00 13.50 135 ALA B C 1
ATOM 2483 O O . ALA B 1 135 ? -0.935 17.483 44.367 1.00 13.63 135 ALA B O 1
ATOM 2485 N N . VAL B 1 136 ? -2.567 15.959 44.090 1.00 13.32 136 VAL B N 1
ATOM 2486 C CA . VAL B 1 136 ? -1.632 14.840 44.008 1.00 13.64 136 VAL B CA 1
ATOM 2487 C C . VAL B 1 136 ? -0.878 14.882 42.676 1.00 12.19 136 VAL B C 1
ATOM 2488 O O . VAL B 1 136 ? 0.338 14.656 42.632 1.00 12.36 136 VAL B O 1
ATOM 2492 N N . TYR B 1 137 ? -1.585 15.183 41.588 1.00 10.71 137 TYR B N 1
ATOM 2493 C CA . TYR B 1 137 ? -0.923 15.238 40.288 1.00 9.59 137 TYR B CA 1
ATOM 2494 C C . TYR B 1 137 ? 0.060 16.405 40.213 1.00 10.17 137 TYR B C 1
ATOM 2495 O O . TYR B 1 137 ? 1.047 16.332 39.466 1.00 10.78 137 TYR B O 1
ATOM 2504 N N . LEU B 1 138 ? -0.187 17.471 40.963 1.00 10.95 138 LEU B N 1
ATOM 2505 C CA . LEU B 1 138 ? 0.710 18.618 40.988 1.00 11.09 138 LEU B CA 1
ATOM 2506 C C . LEU B 1 138 ? 2.070 18.161 41.503 1.00 10.33 138 LEU B C 1
ATOM 2507 O O . LEU B 1 138 ? 3.105 18.593 40.998 1.00 10.95 138 LEU B O 1
ATOM 2512 N N . VAL B 1 139 ? 2.069 17.293 42.519 1.00 10.46 139 VAL B N 1
ATOM 2513 C CA . VAL B 1 139 ? 3.322 16.760 43.047 1.00 10.23 139 VAL B CA 1
ATOM 2514 C C . VAL B 1 139 ? 4.058 15.998 41.949 1.00 9.46 139 VAL B C 1
ATOM 2515 O O . VAL B 1 139 ? 5.271 16.154 41.770 1.00 9.84 139 VAL B O 1
ATOM 2519 N N . GLN B 1 140 ? 3.325 15.182 41.196 1.00 9.18 140 GLN B N 1
ATOM 2520 C CA . GLN B 1 140 ? 3.918 14.409 40.110 1.00 8.94 140 GLN B CA 1
ATOM 2521 C C . GLN B 1 140 ? 4.558 15.331 39.073 1.00 8.74 140 GLN B C 1
ATOM 2522 O O . GLN B 1 140 ? 5.678 15.078 38.621 1.00 9.07 140 GLN B O 1
ATOM 2528 N N . LEU B 1 141 ? 3.851 16.402 38.695 1.00 7.40 141 LEU B N 1
ATOM 2529 C CA . LEU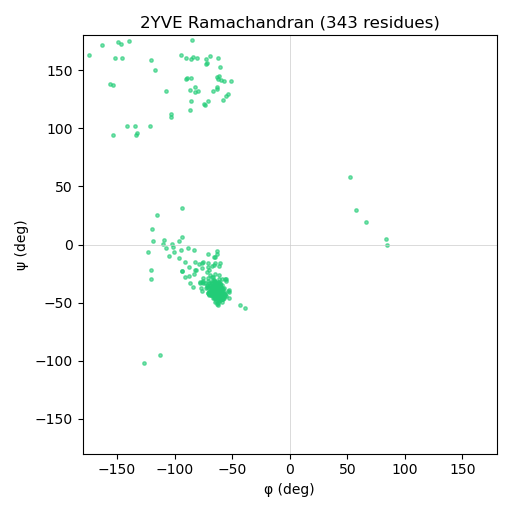 B 1 141 ? 4.388 17.324 37.706 1.00 7.85 141 LEU B CA 1
ATOM 2530 C C . LEU B 1 141 ? 5.667 17.981 38.195 1.00 7.59 141 LEU B C 1
ATOM 2531 O O . LEU B 1 141 ? 6.620 18.095 37.435 1.00 7.16 141 LEU B O 1
ATOM 2536 N N . ALA B 1 142 ? 5.706 18.396 39.461 1.00 7.64 142 ALA B N 1
ATOM 2537 C CA . ALA B 1 142 ? 6.916 19.048 39.975 1.00 7.03 142 ALA B CA 1
ATOM 2538 C C . ALA B 1 142 ? 8.088 18.051 39.990 1.00 7.61 142 ALA B C 1
ATOM 2539 O O . ALA B 1 142 ? 9.215 18.410 39.670 1.00 8.59 142 ALA B O 1
ATOM 2541 N N . ALA B 1 143 ? 7.812 16.797 40.376 1.00 7.32 143 ALA B N 1
ATOM 2542 C CA . ALA B 1 143 ? 8.841 15.756 40.389 1.00 8.06 143 ALA B CA 1
ATOM 2543 C C . ALA B 1 143 ? 9.377 15.521 38.981 1.00 8.14 143 ALA B C 1
ATOM 2544 O O . ALA B 1 143 ? 10.584 15.350 38.801 1.00 8.98 143 ALA B O 1
ATOM 2546 N N . ASP B 1 144 ? 8.484 15.515 37.986 1.00 7.09 144 ASP B N 1
ATOM 2547 C CA . ASP B 1 144 ? 8.906 15.357 36.589 1.00 8.33 144 ASP B CA 1
ATOM 2548 C C . ASP B 1 144 ? 9.795 16.546 36.184 1.00 7.78 144 ASP B C 1
ATOM 2549 O O . ASP B 1 144 ? 10.780 16.371 35.462 1.00 8.85 144 ASP B O 1
ATOM 2554 N N . GLY B 1 145 ? 9.445 17.754 36.632 1.00 7.79 145 GLY B N 1
ATOM 2555 C CA . GLY B 1 145 ? 10.278 18.905 36.327 1.00 7.91 145 GLY B CA 1
ATOM 2556 C C . GLY B 1 145 ? 11.658 18.775 36.948 1.00 8.32 145 GLY B C 1
ATOM 2557 O O . GLY B 1 145 ? 12.657 19.166 36.329 1.00 8.54 145 GLY B O 1
ATOM 2558 N N . LEU B 1 146 ? 11.731 18.250 38.166 1.00 8.07 146 LEU B N 1
ATOM 2559 C CA . LEU B 1 146 ? 13.041 18.077 38.785 1.00 8.70 146 LEU B CA 1
ATOM 2560 C C . LEU B 1 146 ? 13.871 17.037 38.016 1.00 8.48 146 LEU B C 1
ATOM 2561 O O . LEU B 1 146 ? 15.074 17.217 37.780 1.00 10.05 146 LEU B O 1
ATOM 2566 N N . PHE B 1 147 ? 13.201 15.974 37.571 1.00 8.05 147 PHE B N 1
ATOM 2567 C CA . PHE B 1 147 ? 13.811 14.886 36.816 1.00 8.73 147 PHE B CA 1
ATOM 2568 C C . PHE B 1 147 ? 14.490 15.391 35.532 1.00 7.88 147 PHE B C 1
ATOM 2569 O O . PHE B 1 147 ? 15.606 14.975 35.190 1.00 9.37 147 PHE B O 1
ATOM 2577 N N . VAL B 1 148 ? 13.827 16.299 34.815 1.00 8.78 148 VAL B N 1
ATOM 2578 C CA . VAL B 1 148 ? 14.379 16.770 33.532 1.00 9.15 148 VAL B CA 1
ATOM 2579 C C . VAL B 1 148 ? 15.065 18.116 33.589 1.00 9.14 148 VAL B C 1
ATOM 2580 O O . VAL B 1 148 ? 15.606 18.589 32.567 1.00 11.26 148 VAL B O 1
ATOM 2584 N N . HIS B 1 149 ? 15.052 18.728 34.760 1.00 9.84 149 HIS B N 1
ATOM 2585 C CA . HIS B 1 149 ? 15.584 20.066 34.920 1.00 10.22 149 HIS B CA 1
ATOM 2586 C C . HIS B 1 149 ? 16.853 20.450 34.174 1.00 11.41 149 HIS B C 1
ATOM 2587 O O . HIS B 1 149 ? 16.869 21.445 33.446 1.00 12.01 149 HIS B O 1
ATOM 2594 N N . ASP B 1 150 ? 17.904 19.667 34.360 1.00 11.69 150 ASP B N 1
ATOM 2595 C CA . ASP B 1 150 ? 19.197 20.012 33.784 1.00 12.87 150 ASP B CA 1
ATOM 2596 C C . ASP B 1 150 ? 19.216 20.013 32.269 1.00 13.43 150 ASP B C 1
ATOM 2597 O O . ASP B 1 150 ? 20.149 20.552 31.656 1.00 14.35 150 ASP B O 1
ATOM 2602 N N . TYR B 1 151 ? 18.213 19.400 31.641 1.00 13.11 151 TYR B N 1
ATOM 2603 C CA . TYR B 1 151 ? 18.153 19.386 30.182 1.00 14.18 151 TYR B CA 1
ATOM 2604 C C . TYR B 1 151 ? 17.379 20.542 29.607 1.00 15.75 151 TYR B C 1
ATOM 2605 O O . TYR B 1 151 ? 17.649 20.945 28.472 1.00 17.51 151 TYR B O 1
ATOM 2614 N N . ILE B 1 152 ? 16.418 21.086 30.342 1.00 16.16 152 ILE B N 1
ATOM 2615 C CA . ILE B 1 152 ? 15.665 22.194 29.783 1.00 17.57 152 ILE B CA 1
ATOM 2616 C C . ILE B 1 152 ? 15.985 23.561 30.392 1.00 18.19 152 ILE B C 1
ATOM 2617 O O . ILE B 1 152 ? 15.428 24.576 29.973 1.00 19.39 152 ILE B O 1
ATOM 2622 N N . HIS B 1 153 ? 16.859 23.588 31.388 1.00 18.17 153 HIS B N 1
ATOM 2623 C CA . HIS B 1 153 ? 17.299 24.849 31.991 1.00 19.97 153 HIS B CA 1
ATOM 2624 C C . HIS B 1 153 ? 18.793 24.958 31.743 1.00 23.56 153 HIS B C 1
ATOM 2625 O O . HIS B 1 153 ? 19.476 23.943 31.628 1.00 25.48 153 HIS B O 1
ATOM 2632 N N . ASP B 1 154 ? 19.301 26.180 31.637 1.00 26.46 154 ASP B N 1
ATOM 2633 C CA . ASP B 1 154 ? 20.726 26.377 31.378 1.00 29.82 154 ASP B CA 1
ATOM 2634 C C . ASP B 1 154 ? 21.593 26.577 32.617 1.00 30.66 154 ASP B C 1
ATOM 2635 O O . ASP B 1 154 ? 22.602 27.277 32.566 1.00 31.87 154 ASP B O 1
ATOM 2640 N N . ASP B 1 155 ? 21.214 25.960 33.727 1.00 31.10 155 ASP B N 1
ATOM 2641 C CA . ASP B 1 155 ? 21.986 26.076 34.958 1.00 31.93 155 ASP B CA 1
ATOM 2642 C C . ASP B 1 155 ? 21.745 24.826 35.804 1.00 30.95 155 ASP B C 1
ATOM 2643 O O . ASP B 1 155 ? 20.770 24.752 36.560 1.00 31.56 155 ASP B O 1
ATOM 2648 N N . VAL B 1 156 ? 22.627 23.841 35.657 1.00 29.34 156 VAL B N 1
ATOM 2649 C CA . VAL B 1 156 ? 22.512 22.589 36.393 1.00 28.29 156 VAL B CA 1
ATOM 2650 C C . VAL B 1 156 ? 22.341 22.864 37.881 1.00 27.23 156 VAL B C 1
ATOM 2651 O O . VAL B 1 156 ? 22.956 23.781 38.434 1.00 27.25 156 VAL B O 1
ATOM 2655 N N . LEU B 1 157 ? 21.494 22.075 38.529 1.00 24.99 157 LEU B N 1
ATOM 2656 C CA . LEU B 1 157 ? 21.266 22.239 39.954 1.00 23.32 157 LEU B CA 1
ATOM 2657 C C . LEU B 1 157 ? 22.376 21.608 40.771 1.00 23.00 157 LEU B C 1
ATOM 2658 O O . LEU B 1 157 ? 22.753 20.462 40.537 1.00 22.74 157 LEU B O 1
ATOM 2663 N N . SER B 1 158 ? 22.888 22.350 41.743 1.00 22.58 158 SER B N 1
ATOM 2664 C CA . SER B 1 158 ? 23.906 21.796 42.613 1.00 22.45 158 SER B CA 1
ATOM 2665 C C . SER B 1 158 ? 23.184 20.737 43.441 1.00 22.72 158 SER B C 1
ATOM 2666 O O . SER B 1 158 ? 21.949 20.742 43.536 1.00 22.01 158 SER B O 1
ATOM 2669 N N . LYS B 1 159 ? 23.933 19.836 44.054 1.00 22.94 159 LYS B N 1
ATOM 2670 C CA . LYS B 1 159 ? 23.332 18.788 44.867 1.00 23.57 159 LYS B CA 1
ATOM 2671 C C . LYS B 1 159 ? 22.454 19.377 45.978 1.00 22.98 159 LYS B C 1
ATOM 2672 O O . LYS B 1 159 ? 21.372 18.863 46.271 1.00 22.50 159 LYS B O 1
ATOM 2678 N N . SER B 1 160 ? 22.913 20.459 46.602 1.00 21.77 160 SER B N 1
ATOM 2679 C CA . SER B 1 160 ? 22.156 21.084 47.680 1.00 21.11 160 SER B CA 1
ATOM 2680 C C . SER B 1 160 ? 20.849 21.722 47.194 1.00 19.09 160 SER B C 1
ATOM 2681 O O . SER B 1 160 ? 19.833 21.667 47.883 1.00 19.07 160 SER B O 1
ATOM 2684 N N . LYS B 1 161 ? 20.876 22.321 46.010 1.00 18.11 161 LYS B N 1
ATOM 2685 C CA . LYS B 1 161 ? 19.662 22.943 45.492 1.00 16.14 161 LYS B CA 1
ATOM 2686 C C . LYS B 1 161 ? 18.670 21.856 45.077 1.00 14.93 161 LYS B C 1
ATOM 2687 O O . LYS B 1 161 ? 17.460 22.003 45.293 1.00 14.44 161 LYS B O 1
ATOM 2693 N N . ARG B 1 162 ? 19.182 20.756 44.529 1.00 14.81 162 ARG B N 1
ATOM 2694 C CA . ARG B 1 162 ? 18.337 19.641 44.124 1.00 14.56 162 ARG B CA 1
ATOM 2695 C C . ARG B 1 162 ? 17.659 19.019 45.345 1.00 15.02 162 ARG B C 1
ATOM 2696 O O . ARG B 1 162 ? 16.463 18.746 45.334 1.00 14.52 162 ARG B O 1
ATOM 2704 N N . GLN B 1 163 ? 18.414 18.832 46.423 1.00 14.83 163 GLN B N 1
ATOM 2705 C CA . GLN B 1 163 ? 17.856 18.281 47.654 1.00 14.52 163 GLN B CA 1
ATOM 2706 C C . GLN B 1 163 ? 16.811 19.244 48.235 1.00 12.57 163 GLN B C 1
ATOM 2707 O O . GLN B 1 163 ? 15.767 18.822 48.750 1.00 13.25 163 GLN B O 1
ATOM 2713 N N . ALA B 1 164 ? 17.105 20.538 48.186 1.00 13.34 164 ALA B N 1
ATOM 2714 C CA . ALA B 1 164 ? 16.159 21.523 48.705 1.00 12.95 164 ALA B CA 1
ATOM 2715 C C . ALA B 1 164 ? 14.823 21.442 47.934 1.00 12.83 164 ALA B C 1
ATOM 2716 O O . ALA B 1 164 ? 13.748 21.505 48.526 1.00 12.84 164 ALA B O 1
ATOM 2718 N N . MET B 1 165 ? 14.899 21.287 46.613 1.00 12.46 165 MET B N 1
ATOM 2719 C CA . MET B 1 165 ? 13.675 21.175 45.828 1.00 12.47 165 MET B CA 1
ATOM 2720 C C . MET B 1 165 ? 12.967 19.839 46.053 1.00 11.75 165 MET B C 1
ATOM 2721 O O . MET B 1 165 ? 11.734 19.797 46.062 1.00 11.57 165 MET B O 1
ATOM 2726 N N . LEU B 1 166 ? 13.714 18.747 46.241 1.00 11.53 166 LEU B N 1
ATOM 2727 C CA . LEU B 1 166 ? 13.095 17.464 46.557 1.00 11.90 166 LEU B CA 1
ATOM 2728 C C . LEU B 1 166 ? 12.278 17.630 47.848 1.00 12.10 166 LEU B C 1
ATOM 2729 O O . LEU B 1 166 ? 11.148 17.192 47.954 1.00 12.79 166 LEU B O 1
ATOM 2734 N N . GLU B 1 167 ? 12.880 18.261 48.853 1.00 13.09 167 GLU B N 1
ATOM 2735 C CA . GLU B 1 167 ? 12.181 18.465 50.119 1.00 14.12 167 GLU B CA 1
ATOM 2736 C C . GLU B 1 167 ? 10.939 19.334 49.954 1.00 12.91 167 GLU B C 1
ATOM 2737 O O . GLU B 1 167 ? 9.897 19.066 50.562 1.00 14.12 167 GLU B O 1
ATOM 2743 N N . THR B 1 168 ? 11.051 20.359 49.111 1.00 13.07 168 THR B N 1
ATOM 2744 C CA . THR B 1 168 ? 9.931 21.261 48.842 1.00 13.19 168 THR B CA 1
ATOM 2745 C C . THR B 1 168 ? 8.765 20.500 48.187 1.00 12.52 168 THR B C 1
ATOM 2746 O O . THR B 1 168 ? 7.602 20.724 48.506 1.00 13.69 168 THR B O 1
ATOM 2750 N N . ILE B 1 169 ? 9.093 19.588 47.277 1.00 12.18 169 ILE B N 1
ATOM 2751 C CA . ILE B 1 169 ? 8.064 18.798 46.608 1.00 12.73 169 ILE B CA 1
ATOM 2752 C C . ILE B 1 169 ? 7.453 17.797 47.587 1.00 13.09 169 ILE B C 1
ATOM 2753 O O . ILE B 1 169 ? 6.234 17.630 47.614 1.00 14.58 169 ILE B O 1
ATOM 2758 N N . LEU B 1 170 ? 8.275 17.152 48.420 1.00 13.79 170 LEU B N 1
ATOM 2759 C CA . LEU B 1 170 ? 7.726 16.191 49.382 1.00 15.49 170 LEU B CA 1
ATOM 2760 C C . LEU B 1 170 ? 6.774 16.874 50.370 1.00 17.36 170 LEU B C 1
ATOM 2761 O O . LEU B 1 170 ? 5.796 16.272 50.816 1.00 17.82 170 LEU B O 1
ATOM 2766 N N . GLU B 1 171 ? 7.040 18.134 50.689 1.00 19.32 171 GLU B N 1
ATOM 2767 C CA . GLU B 1 171 ? 6.174 18.865 51.615 1.00 22.73 171 GLU B CA 1
ATOM 2768 C C . GLU B 1 171 ? 4.826 19.182 50.967 1.00 23.49 171 GLU B C 1
ATOM 2769 O O . GLU B 1 171 ? 3.838 19.451 51.662 1.00 24.46 171 GLU B O 1
ATOM 2775 N N . LEU B 1 172 ? 4.794 19.135 49.635 1.00 24.34 172 LEU B N 1
ATOM 2776 C CA . LEU B 1 172 ? 3.595 19.438 48.844 1.00 25.69 172 LEU B CA 1
ATOM 2777 C C . LEU B 1 172 ? 2.603 18.273 48.820 1.00 26.70 172 LEU B C 1
ATOM 2778 O O . LEU B 1 172 ? 1.431 18.445 48.477 1.00 26.41 172 LEU B O 1
ATOM 2783 N N . ILE B 1 173 ? 3.072 17.086 49.195 1.00 28.06 173 ILE B N 1
ATOM 2784 C CA . ILE B 1 173 ? 2.218 15.903 49.240 1.00 29.65 173 ILE B CA 1
ATOM 2785 C C . ILE B 1 173 ? 1.135 16.148 50.288 1.00 31.73 173 ILE B C 1
ATOM 2786 O O . ILE B 1 173 ? 1.420 16.659 51.370 1.00 32.21 173 ILE B O 1
ATOM 2791 N N . PRO B 1 174 ? -0.129 15.819 49.963 1.00 33.67 174 PRO B N 1
ATOM 2792 C CA . PRO B 1 174 ? -1.246 16.005 50.897 1.00 34.96 174 PRO B CA 1
ATOM 2793 C C . PRO B 1 174 ? -1.172 14.985 52.030 1.00 35.80 174 PRO B C 1
ATOM 2794 O O . PRO B 1 174 ? -2.034 14.081 52.047 1.00 36.73 174 PRO B O 1
#